Protein AF-0000000075092425 (afdb_homodimer)

pLDDT: mean 81.21, st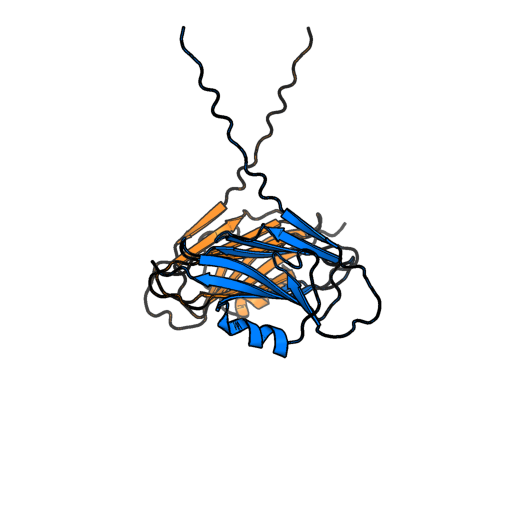d 20.25, range [27.7, 98.31]

Solvent-accessible surface area (backbone atoms only — not comparable to full-atom values): 14630 Å² total; per-residue (Å²): 134,86,77,80,79,79,77,75,76,75,70,72,68,71,58,62,48,72,36,77,36,71,85,57,78,83,67,73,55,74,45,31,37,36,31,30,87,88,35,73,79,46,41,80,47,51,73,65,59,59,57,65,49,42,83,77,28,45,80,54,35,39,35,38,40,38,26,68,55,43,85,84,32,52,39,36,41,32,42,35,42,36,52,42,90,46,29,32,31,53,35,38,35,38,36,28,65,44,77,47,33,28,42,35,30,46,54,73,73,34,35,49,42,39,41,36,40,30,27,34,74,33,40,38,41,45,36,39,39,35,36,29,21,39,73,54,82,128,132,86,79,80,78,78,79,74,75,74,73,72,68,72,57,63,49,73,36,78,38,72,85,58,76,83,67,72,54,71,44,32,36,37,31,29,87,88,34,73,79,45,41,82,50,50,74,65,59,58,56,65,50,40,82,75,30,43,80,53,35,39,34,40,40,37,27,69,55,41,86,83,33,51,39,35,41,31,41,35,43,36,53,40,91,47,31,33,30,53,37,38,33,38,36,27,65,44,77,49,34,30,41,35,30,47,52,73,72,33,34,49,42,40,40,38,40,30,27,33,75,32,39,39,40,44,35,38,40,36,37,28,20,40,72,54,82,127

Structure (mmCIF, N/CA/C/O backbone):
data_AF-0000000075092425-model_v1
#
loop_
_entity.id
_entity.type
_entity.pdbx_description
1 polymer 'Uncharacterized protein LOC111350893'
#
loop_
_atom_site.group_PDB
_atom_site.id
_atom_site.type_symbol
_atom_site.label_atom_id
_atom_site.label_alt_id
_atom_site.label_comp_id
_atom_site.label_asym_id
_atom_site.label_entity_id
_atom_site.label_seq_id
_atom_site.pdbx_PDB_ins_code
_atom_site.Cartn_x
_atom_site.Cartn_y
_atom_site.Cartn_z
_atom_site.occupancy
_atom_site.B_iso_or_equiv
_atom_site.auth_seq_id
_atom_site.auth_comp_id
_atom_site.auth_asym_id
_atom_site.auth_atom_id
_atom_site.pdbx_PDB_model_num
ATOM 1 N N . MET A 1 1 ? -17.297 30.812 -39.781 1 27.7 1 MET A N 1
ATOM 2 C CA . MET A 1 1 ? -15.969 30.484 -39.281 1 27.7 1 MET A CA 1
ATOM 3 C C . MET A 1 1 ? -16.078 29.625 -38.031 1 27.7 1 MET A C 1
ATOM 5 O O . MET A 1 1 ? -16.656 30.031 -37.031 1 27.7 1 MET A O 1
ATOM 9 N N . ARG A 1 2 ? -16.25 28.234 -38.156 1 38.47 2 ARG A N 1
ATOM 10 C CA . ARG A 1 2 ? -16.359 27.234 -37.094 1 38.47 2 ARG A CA 1
ATOM 11 C C . ARG A 1 2 ? -15.102 27.203 -36.219 1 38.47 2 ARG A C 1
ATOM 13 O O . ARG A 1 2 ? -14 27.016 -36.75 1 38.47 2 ARG A O 1
ATOM 20 N N . SER A 1 3 ? -14.992 27.969 -35.156 1 29.5 3 SER A N 1
ATOM 21 C CA . SER A 1 3 ? -13.891 27.969 -34.219 1 29.5 3 SER A CA 1
ATOM 22 C C . SER A 1 3 ? -13.734 26.609 -33.531 1 29.5 3 SER A C 1
ATOM 24 O O . SER A 1 3 ? -14.703 26.078 -33 1 29.5 3 SER A O 1
ATOM 26 N N . PHE A 1 4 ? -12.812 25.734 -34 1 34.75 4 PHE A N 1
ATOM 27 C CA . PHE A 1 4 ? -12.375 24.5 -33.375 1 34.75 4 PHE A CA 1
ATOM 28 C C . PHE A 1 4 ? -11.766 24.797 -32 1 34.75 4 PHE A C 1
ATOM 30 O O . PHE A 1 4 ? -10.797 25.547 -31.891 1 34.75 4 PHE A O 1
ATOM 37 N N . ILE A 1 5 ? -12.508 24.766 -30.938 1 29.34 5 ILE A N 1
ATOM 38 C CA . ILE A 1 5 ? -12.031 24.844 -29.562 1 29.34 5 ILE A CA 1
ATOM 39 C C . ILE A 1 5 ? -11.133 23.656 -29.25 1 29.34 5 ILE A C 1
ATOM 41 O O . ILE A 1 5 ? -11.578 22.5 -29.312 1 29.34 5 ILE A O 1
ATOM 45 N N . ILE A 1 6 ? -9.82 23.734 -29.453 1 31.39 6 ILE A N 1
ATOM 46 C CA . ILE A 1 6 ? -8.844 22.75 -29 1 31.39 6 ILE A CA 1
ATOM 47 C C . ILE A 1 6 ? -8.898 22.625 -27.484 1 31.39 6 ILE A C 1
ATOM 49 O O . ILE A 1 6 ? -8.625 23.578 -26.75 1 31.39 6 ILE A O 1
ATOM 53 N N . ILE A 1 7 ? -9.625 21.719 -26.922 1 32.38 7 ILE A N 1
ATOM 54 C CA . ILE A 1 7 ? -9.602 21.359 -25.516 1 32.38 7 ILE A CA 1
ATOM 55 C C . ILE A 1 7 ? -8.234 20.781 -25.141 1 32.38 7 ILE A C 1
ATOM 57 O O . ILE A 1 7 ? -7.84 19.734 -25.641 1 32.38 7 ILE A O 1
ATOM 61 N N . THR A 1 8 ? -7.297 21.594 -24.781 1 30.77 8 THR A N 1
ATOM 62 C CA . THR A 1 8 ? -6.039 21.156 -24.172 1 30.77 8 THR A CA 1
ATOM 63 C C . THR A 1 8 ? -6.301 20.297 -22.938 1 30.77 8 THR A C 1
ATOM 65 O O . THR A 1 8 ? -6.93 20.75 -21.984 1 30.77 8 THR A O 1
ATOM 68 N N . VAL A 1 9 ? -6.441 19.047 -23.094 1 37.25 9 VAL A N 1
ATOM 69 C CA . VAL A 1 9 ? -6.344 18.109 -21.969 1 37.25 9 VAL A CA 1
ATOM 70 C C . VAL A 1 9 ? -5.062 18.375 -21.188 1 37.25 9 VAL A C 1
ATOM 72 O O . VAL A 1 9 ? -3.961 18.125 -21.688 1 37.25 9 VAL A O 1
ATOM 75 N N . LEU A 1 10 ? -5.004 19.391 -20.359 1 33.84 10 LEU A N 1
ATOM 76 C CA . LEU A 1 10 ? -3.947 19.5 -19.359 1 33.84 10 LEU A CA 1
ATOM 77 C C . LEU A 1 10 ? -3.781 18.203 -18.578 1 33.84 10 LEU A C 1
ATOM 79 O O . LEU A 1 10 ? -4.652 17.828 -17.797 1 33.84 10 LEU A O 1
ATOM 83 N N . SER A 1 11 ? -3.197 17.281 -19.172 1 32.72 11 SER A N 1
ATOM 84 C CA . SER A 1 11 ? -2.719 16.156 -18.359 1 32.72 11 SER A CA 1
ATOM 85 C C . SER A 1 11 ? -1.971 16.656 -17.125 1 32.72 11 SER A C 1
ATOM 87 O O . SER A 1 11 ? -0.905 17.266 -17.25 1 32.72 11 SER A O 1
ATOM 89 N N . ALA A 1 12 ? -2.623 17.141 -16.094 1 37.94 12 ALA A N 1
ATOM 90 C CA . ALA A 1 12 ? -1.896 17.391 -14.852 1 37.94 12 ALA A CA 1
ATOM 91 C C . ALA A 1 12 ? -0.874 16.281 -14.586 1 37.94 12 ALA A C 1
ATOM 93 O O . ALA A 1 12 ? -1.241 15.141 -14.32 1 37.94 12 ALA A O 1
ATOM 94 N N . LEU A 1 13 ? 0.237 16.328 -15.242 1 43.25 13 LEU A N 1
ATOM 95 C CA . LEU A 1 13 ? 1.391 15.57 -14.773 1 43.25 13 LEU A CA 1
ATOM 96 C C . LEU A 1 13 ? 1.486 15.602 -13.258 1 43.25 13 LEU A C 1
ATOM 98 O O . LEU A 1 13 ? 1.779 16.641 -12.664 1 43.25 13 LEU A O 1
ATOM 102 N N . ALA A 1 14 ? 0.614 14.883 -12.664 1 49.44 14 ALA A N 1
ATOM 103 C CA . ALA A 1 14 ? 0.797 14.812 -11.219 1 49.44 14 ALA A CA 1
ATOM 104 C C . ALA A 1 14 ? 2.277 14.781 -10.852 1 49.44 14 ALA A C 1
ATOM 106 O O . ALA A 1 14 ? 3.016 13.898 -11.305 1 49.44 14 ALA A O 1
ATOM 107 N N . ALA A 1 15 ? 2.838 15.984 -10.672 1 64.75 15 ALA A N 1
ATOM 108 C CA . ALA A 1 15 ? 4.211 16.141 -10.195 1 64.75 15 ALA A CA 1
ATOM 109 C C . ALA A 1 15 ? 4.527 15.141 -9.094 1 64.75 15 ALA A C 1
ATOM 111 O O . ALA A 1 15 ? 3.738 14.953 -8.164 1 64.75 15 ALA A O 1
ATOM 112 N N . CYS A 1 16 ? 5.184 14.039 -9.438 1 71.25 16 CYS A N 1
ATOM 113 C CA . CYS A 1 16 ? 5.699 13.102 -8.445 1 71.25 16 CYS A CA 1
ATOM 114 C C . CYS A 1 16 ? 7.035 13.578 -7.887 1 71.25 16 CYS A C 1
ATOM 116 O O . CYS A 1 16 ? 7.871 14.102 -8.625 1 71.25 16 CYS A O 1
ATOM 118 N N . TYR A 1 17 ? 7.059 13.727 -6.508 1 79.19 17 TYR A N 1
ATOM 119 C CA . TYR A 1 17 ? 8.312 14.016 -5.828 1 79.19 17 TYR A CA 1
ATOM 120 C C . TYR A 1 17 ? 9.141 12.75 -5.629 1 79.19 17 TYR A C 1
ATOM 122 O O . TYR A 1 17 ? 8.586 11.688 -5.324 1 79.19 17 TYR A O 1
ATOM 130 N N . GLY A 1 18 ? 10.336 12.773 -6.094 1 79.81 18 GLY A N 1
ATOM 131 C CA . GLY A 1 18 ? 11.281 11.695 -5.836 1 79.81 18 GLY A CA 1
ATOM 132 C C . GLY A 1 18 ? 12.43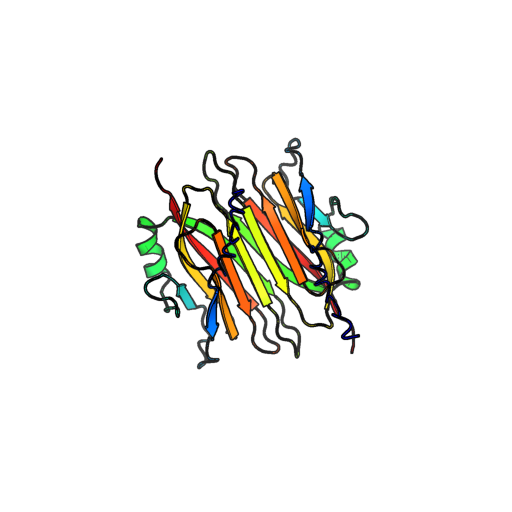 12.109 -4.934 1 79.81 18 GLY A C 1
ATOM 133 O O . GLY A 1 18 ? 12.938 13.227 -5.043 1 79.81 18 GLY A O 1
ATOM 134 N N . VAL A 1 19 ? 12.703 11.352 -3.861 1 80.62 19 VAL A N 1
ATOM 135 C CA . VAL A 1 19 ? 13.828 11.586 -2.963 1 80.62 19 VAL A CA 1
ATOM 136 C C . VAL A 1 19 ? 14.711 10.344 -2.904 1 80.62 19 VAL A C 1
ATOM 138 O O . VAL A 1 19 ? 14.211 9.227 -2.752 1 80.62 19 VAL A O 1
ATOM 141 N N . ALA A 1 20 ? 15.945 10.578 -3.262 1 74.88 20 ALA A N 1
ATOM 142 C CA . ALA A 1 20 ? 16.906 9.5 -3.084 1 74.88 20 ALA A CA 1
ATOM 143 C C . ALA A 1 20 ? 17.453 9.477 -1.657 1 74.88 20 ALA A C 1
ATOM 145 O O . ALA A 1 20 ? 17.688 10.531 -1.056 1 74.88 20 ALA A O 1
ATOM 146 N N . VAL A 1 21 ? 17.469 8.352 -1.046 1 69 21 VAL A N 1
ATOM 147 C CA . VAL A 1 21 ? 18.062 8.203 0.279 1 69 21 VAL A CA 1
ATOM 148 C C . VAL A 1 21 ? 19.453 7.59 0.157 1 69 21 VAL A C 1
ATOM 150 O O . VAL A 1 21 ? 19.609 6.465 -0.324 1 69 21 VAL A O 1
ATOM 153 N N . PRO A 1 22 ? 20.547 8.43 0.246 1 58.41 22 PRO A N 1
ATOM 154 C CA . PRO A 1 22 ? 21.875 7.809 0.188 1 58.41 22 PRO A CA 1
ATOM 155 C C . PRO A 1 22 ? 22.016 6.625 1.142 1 58.41 22 PRO A C 1
ATOM 157 O O . PRO A 1 22 ? 21.406 6.617 2.213 1 58.41 22 PRO A O 1
ATOM 160 N N . PRO A 1 23 ? 22.547 5.547 0.51 1 51.38 23 PRO A N 1
ATOM 161 C CA . PRO A 1 23 ? 22.828 4.457 1.446 1 51.38 23 PRO A CA 1
ATOM 162 C C . PRO A 1 23 ? 23.641 4.918 2.66 1 51.38 23 PRO A C 1
ATOM 164 O O . PRO A 1 23 ? 24.797 5.305 2.523 1 51.38 23 PRO A O 1
ATOM 167 N N . SER A 1 24 ? 23.312 6.012 2.998 1 46.84 24 SER A N 1
ATOM 168 C CA . SER A 1 24 ? 24.234 6.488 4.02 1 46.84 24 SER A CA 1
ATOM 169 C C . SER A 1 24 ? 24.516 5.41 5.059 1 46.84 24 SER A C 1
ATOM 171 O O . SER A 1 24 ? 23.734 4.473 5.219 1 46.84 24 SER A O 1
ATOM 173 N N . GLU A 1 25 ? 25.672 5.684 5.824 1 41.72 25 GLU A N 1
ATOM 174 C CA . GLU A 1 25 ? 26.156 4.914 6.969 1 41.72 25 GLU A CA 1
ATOM 175 C C . GLU A 1 25 ? 25 4.355 7.789 1 41.72 25 GLU A C 1
ATOM 177 O O . GLU A 1 25 ? 23.859 4.793 7.637 1 41.72 25 GLU A O 1
ATOM 182 N N . GLU A 1 26 ? 25.297 3.771 9.055 1 40.06 26 GLU A N 1
ATOM 183 C CA . GLU A 1 26 ? 24.781 2.967 10.164 1 40.06 26 GLU A CA 1
ATOM 184 C C . GLU A 1 26 ? 23.438 3.482 10.633 1 40.06 26 GLU A C 1
ATOM 186 O O . GLU A 1 26 ? 23.328 4.105 11.695 1 40.06 26 GLU A O 1
ATOM 191 N N . VAL A 1 27 ? 22.766 4.309 9.812 1 43.44 27 VAL A N 1
ATOM 192 C CA . VAL A 1 27 ? 21.578 4.543 10.641 1 43.44 27 VAL A CA 1
ATOM 193 C C . VAL A 1 27 ? 20.828 3.234 10.859 1 43.44 27 VAL A C 1
ATOM 195 O O . VAL A 1 27 ? 20.172 2.732 9.953 1 43.44 27 VAL A O 1
ATOM 198 N N . TYR A 1 28 ? 21.547 2.273 11.391 1 44.19 28 TYR A N 1
ATOM 199 C CA . TYR A 1 28 ? 21.078 0.948 11.781 1 44.19 28 TYR A CA 1
ATOM 200 C C . TYR A 1 28 ? 19.781 1.039 12.586 1 44.19 28 TYR A C 1
ATOM 202 O O . TYR A 1 28 ? 19.297 0.031 13.094 1 44.19 28 TYR A O 1
ATOM 210 N N . GLY A 1 29 ? 19.266 2.297 12.812 1 53.28 29 GLY A N 1
ATOM 211 C CA . GLY A 1 29 ? 18.109 2.223 13.688 1 53.28 29 GLY A CA 1
ATOM 212 C C . GLY A 1 29 ? 16.844 2.748 13.055 1 53.28 29 GLY A C 1
ATOM 213 O O . GLY A 1 29 ? 16.891 3.404 12.008 1 53.28 29 GLY A O 1
ATOM 214 N N . GLY A 1 30 ? 15.648 2.178 13.273 1 66.62 30 GLY A N 1
ATOM 215 C CA . GLY A 1 30 ? 14.25 2.541 13.07 1 66.62 30 GLY A CA 1
ATOM 216 C C . GLY A 1 30 ? 14.016 4.039 13.109 1 66.62 30 GLY A C 1
ATOM 217 O O . GLY A 1 30 ? 13.828 4.617 14.188 1 66.62 30 GLY A O 1
ATOM 218 N N . TYR A 1 31 ? 14.484 4.773 12.039 1 77.25 31 TYR A N 1
ATOM 219 C CA . TYR A 1 31 ? 14.141 6.191 12.055 1 77.25 31 TYR A CA 1
ATOM 220 C C . TYR A 1 31 ? 12.859 6.453 11.273 1 77.25 31 TYR A C 1
ATOM 222 O O . TYR A 1 31 ? 12.461 5.648 10.43 1 77.25 31 TYR A O 1
ATOM 230 N N . THR A 1 32 ? 12.336 7.59 11.711 1 89.38 32 THR A N 1
ATOM 231 C CA . THR A 1 32 ? 11.141 8.039 11.008 1 89.38 32 THR A CA 1
ATOM 232 C C . THR A 1 32 ? 11.422 9.305 10.211 1 89.38 32 THR A C 1
ATOM 234 O O . THR A 1 32 ? 11.984 10.266 10.742 1 89.38 32 THR A O 1
ATOM 237 N N . LEU A 1 33 ? 11.227 9.242 8.938 1 91.62 33 LEU A N 1
ATOM 238 C CA . LEU A 1 33 ? 11.258 10.43 8.078 1 91.62 33 LEU A CA 1
ATOM 239 C C . LEU A 1 33 ? 9.859 11.008 7.914 1 91.62 33 LEU A C 1
ATOM 241 O O . LEU A 1 33 ? 8.883 10.273 7.77 1 91.62 33 LEU A O 1
ATOM 245 N N . LEU A 1 34 ? 9.844 12.32 7.934 1 92.62 34 LEU A N 1
ATOM 246 C CA . LEU A 1 34 ? 8.609 13.055 7.699 1 92.62 34 LEU A CA 1
ATOM 247 C C . LEU A 1 34 ? 8.719 13.922 6.449 1 92.62 34 LEU A C 1
ATOM 249 O O . LEU A 1 34 ? 9.719 14.625 6.266 1 92.62 34 LEU A O 1
ATOM 253 N N . PHE A 1 35 ? 7.73 13.852 5.613 1 93.44 35 PHE A N 1
ATOM 254 C CA . PHE A 1 35 ? 7.637 14.648 4.395 1 93.44 35 PHE A CA 1
ATOM 255 C C . PHE A 1 35 ? 6.41 15.547 4.434 1 93.44 35 PHE A C 1
ATOM 257 O O . PHE A 1 35 ? 5.309 15.094 4.754 1 93.44 35 PHE A O 1
ATOM 264 N N . ASP A 1 36 ? 6.609 16.734 4.078 1 92.31 36 ASP A N 1
ATOM 265 C CA . ASP A 1 36 ? 5.535 17.719 3.93 1 92.31 36 ASP A CA 1
ATOM 266 C C . ASP A 1 36 ? 5.953 18.859 3.006 1 92.31 36 ASP A C 1
ATOM 268 O O . ASP A 1 36 ? 6.984 18.781 2.336 1 92.31 36 ASP A O 1
ATOM 272 N N . ASP A 1 37 ? 5.039 19.828 2.941 1 88.5 37 ASP A N 1
ATOM 273 C CA . ASP A 1 37 ? 5.316 20.922 2.012 1 88.5 37 ASP A CA 1
ATOM 274 C C . ASP A 1 37 ? 6.562 21.703 2.436 1 88.5 37 ASP A C 1
ATOM 276 O O . ASP A 1 37 ? 7.262 22.266 1.594 1 88.5 37 ASP A O 1
ATOM 280 N N . ILE A 1 38 ? 6.852 21.703 3.656 1 86.31 38 ILE A N 1
ATOM 281 C CA . ILE A 1 38 ? 7.988 22.453 4.188 1 86.31 38 ILE A CA 1
ATOM 282 C C . ILE A 1 38 ? 9.266 21.625 4.008 1 86.31 38 ILE A C 1
ATOM 284 O O . ILE A 1 38 ? 10.336 22.188 3.76 1 86.31 38 ILE A O 1
ATOM 288 N N . SER A 1 39 ? 9.156 20.359 4.137 1 88.81 39 SER A N 1
ATOM 289 C CA . SER A 1 39 ? 10.281 19.453 4.008 1 88.81 39 SER A CA 1
ATOM 290 C C . SER A 1 39 ? 10.016 18.375 2.953 1 88.81 39 SER A C 1
ATOM 292 O O . SER A 1 39 ? 9.953 17.188 3.27 1 88.81 39 SER A O 1
ATOM 294 N N . PRO A 1 40 ? 10.016 18.75 1.663 1 85.19 40 PRO A N 1
ATOM 295 C CA . PRO A 1 40 ? 9.734 17.75 0.631 1 85.19 40 PRO A CA 1
ATOM 296 C C . PRO A 1 40 ? 10.859 16.734 0.473 1 85.19 40 PRO A C 1
ATOM 298 O O . PRO A 1 40 ? 10.664 15.672 -0.136 1 85.19 40 PRO A O 1
ATOM 301 N N . GLU A 1 41 ? 12.078 17.047 0.973 1 87.81 41 GLU A N 1
ATOM 302 C CA . GLU A 1 41 ? 13.195 16.109 0.925 1 87.81 41 GLU A CA 1
ATOM 303 C C . GLU A 1 41 ? 13.18 15.164 2.125 1 87.81 41 GLU A C 1
ATOM 305 O O . GLU A 1 41 ? 13.984 14.234 2.197 1 87.81 41 GLU A O 1
ATOM 310 N N . GLY A 1 42 ? 12.297 15.383 2.992 1 89.5 42 GLY A N 1
ATOM 311 C CA . GLY A 1 42 ? 12.203 14.578 4.199 1 89.5 42 GLY A CA 1
ATOM 312 C C . GLY A 1 42 ? 13.086 15.086 5.324 1 89.5 42 GLY A C 1
ATOM 313 O O . GLY A 1 42 ? 14.141 15.672 5.078 1 89.5 42 GLY A O 1
ATOM 314 N N . ARG A 1 43 ? 12.602 14.914 6.527 1 88.44 43 ARG A N 1
ATOM 315 C CA . ARG A 1 43 ? 13.406 15.195 7.707 1 88.44 43 ARG A CA 1
ATOM 316 C C . ARG A 1 43 ? 13.219 14.109 8.766 1 88.44 43 ARG A C 1
ATOM 318 O O . ARG A 1 43 ? 12.133 13.539 8.891 1 88.44 43 ARG A O 1
ATOM 325 N N . ILE A 1 44 ? 14.219 13.828 9.477 1 87.12 44 ILE A N 1
ATOM 326 C CA . ILE A 1 44 ? 14.148 12.836 10.547 1 87.12 44 ILE A CA 1
ATOM 327 C C . ILE A 1 44 ? 13.344 13.398 11.719 1 87.12 44 ILE A C 1
ATOM 329 O O . ILE A 1 44 ? 13.547 14.539 12.133 1 87.12 44 ILE A O 1
ATOM 333 N N . VAL A 1 45 ? 12.406 12.625 12.188 1 87.5 45 VAL A N 1
ATOM 334 C CA . VAL A 1 45 ? 11.609 13.055 13.328 1 87.5 45 VAL A CA 1
ATOM 335 C C . VAL A 1 45 ? 11.562 11.945 14.383 1 87.5 45 VAL A C 1
ATOM 337 O O . VAL A 1 45 ? 11.695 10.766 14.047 1 87.5 45 VAL A O 1
ATOM 340 N N . SER A 1 46 ? 11.406 12.344 15.586 1 82.31 46 SER A N 1
ATOM 341 C CA . SER A 1 46 ? 11.172 11.383 16.656 1 82.31 46 SER A CA 1
ATOM 342 C C . SER A 1 46 ? 9.695 11.023 16.766 1 82.31 46 SER A C 1
ATOM 344 O O . SER A 1 46 ? 8.836 11.766 16.297 1 82.31 46 SER A O 1
ATOM 346 N N . SER A 1 47 ? 9.469 9.828 17.359 1 77 47 SER A N 1
ATOM 347 C CA . SER A 1 47 ? 8.086 9.438 17.594 1 77 47 SER A CA 1
ATOM 348 C C . SER A 1 47 ? 7.344 10.492 18.406 1 77 47 SER A C 1
ATOM 350 O O . SER A 1 47 ? 6.156 10.734 18.188 1 77 47 SER A O 1
ATOM 352 N N . ALA A 1 48 ? 8.008 11.109 19.281 1 75.81 48 ALA A N 1
ATOM 353 C CA . ALA A 1 48 ? 7.426 12.156 20.109 1 75.81 48 ALA A CA 1
ATOM 354 C C . ALA A 1 48 ? 6.98 13.344 19.266 1 75.81 48 ALA A C 1
ATOM 356 O O . ALA A 1 48 ? 5.891 13.883 19.469 1 75.81 48 ALA A O 1
ATOM 357 N N . GLU A 1 49 ? 7.812 13.781 18.438 1 78.81 49 GLU A N 1
ATOM 358 C CA . GLU A 1 49 ? 7.48 14.906 17.562 1 78.81 49 GLU A CA 1
ATOM 359 C C . GLU A 1 49 ? 6.285 14.578 16.672 1 78.81 49 GLU A C 1
ATOM 361 O O . GLU A 1 49 ? 5.41 15.422 16.453 1 78.81 49 GLU A O 1
ATOM 366 N N . LEU A 1 50 ? 6.316 13.375 16.125 1 80.12 50 LEU A N 1
ATOM 367 C CA . LEU A 1 50 ? 5.234 12.938 15.242 1 80.12 50 LEU A CA 1
ATOM 368 C C . LEU A 1 50 ? 3.898 12.953 15.977 1 80.12 50 LEU A C 1
ATOM 370 O O . LEU A 1 50 ? 2.889 13.406 15.438 1 80.12 50 LEU A O 1
ATOM 374 N N . ASN A 1 51 ? 3.902 12.523 17.125 1 77.44 51 ASN A N 1
ATOM 375 C CA . ASN A 1 51 ? 2.686 12.469 17.938 1 77.44 51 ASN A CA 1
ATOM 376 C C . ASN A 1 51 ? 2.242 13.859 18.375 1 77.44 51 ASN A C 1
ATOM 378 O O . ASN A 1 51 ? 1.045 14.125 18.484 1 77.44 51 ASN A O 1
ATOM 382 N N . ALA A 1 52 ? 3.158 14.781 18.656 1 72.12 52 ALA A N 1
ATOM 383 C CA . ALA A 1 52 ? 2.846 16.156 19.062 1 72.12 52 ALA A CA 1
ATOM 384 C C . ALA A 1 52 ? 2.062 16.875 17.969 1 72.12 52 ALA A C 1
ATOM 386 O O . ALA A 1 52 ? 1.167 17.672 18.266 1 72.12 52 ALA A O 1
ATOM 387 N N . GLY A 1 53 ? 2.342 16.625 16.719 1 66.31 53 GLY A N 1
ATOM 388 C CA . GLY A 1 53 ? 1.657 17.266 15.602 1 66.31 53 GLY A CA 1
ATOM 389 C C . GLY A 1 53 ? 0.295 16.656 15.32 1 66.31 53 GLY A C 1
ATOM 390 O O . GLY A 1 53 ? -0.44 17.141 14.453 1 66.31 53 GLY A O 1
ATOM 391 N N . SER A 1 54 ? 0.067 15.641 16.016 1 67.38 54 SER A N 1
ATOM 392 C CA . SER A 1 54 ? -1.155 14.891 15.742 1 67.38 54 SER A CA 1
ATOM 393 C C . SER A 1 54 ? -2.395 15.727 16.031 1 67.38 54 SER A C 1
ATOM 395 O O . SER A 1 54 ? -3.469 15.469 15.484 1 67.38 54 SER A O 1
ATOM 397 N N . ASP A 1 55 ? -2.219 16.828 16.75 1 72.19 55 ASP A N 1
ATOM 398 C CA . ASP A 1 55 ? -3.371 17.672 17.047 1 72.19 55 ASP A CA 1
ATOM 399 C C . ASP A 1 55 ? -3.748 18.516 15.828 1 72.19 55 ASP A C 1
ATOM 401 O O . ASP A 1 55 ? -4.844 19.078 15.773 1 72.19 55 ASP A O 1
ATOM 405 N N . ARG A 1 56 ? -2.844 18.656 14.922 1 81.94 56 ARG A N 1
ATOM 406 C CA . ARG A 1 56 ? -3.07 19.516 13.758 1 81.94 56 ARG A CA 1
ATOM 407 C C . ARG A 1 56 ? -3.531 18.688 12.555 1 81.94 56 ARG A C 1
ATOM 409 O O . ARG A 1 56 ? -4.066 19.234 11.594 1 81.94 56 ARG A O 1
ATOM 416 N N . TRP A 1 57 ? -3.264 17.453 12.781 1 89.12 57 TRP A N 1
ATOM 417 C CA . TRP A 1 57 ? -3.619 16.547 11.695 1 89.12 57 TRP A CA 1
ATOM 418 C C . TRP A 1 57 ? -4.133 15.211 12.234 1 89.12 57 TRP A C 1
ATOM 420 O O . TRP A 1 57 ? -3.861 14.859 13.383 1 89.12 57 TRP A O 1
ATOM 430 N N . VAL A 1 58 ? -4.875 14.578 11.461 1 91.44 58 VAL A N 1
ATOM 431 C CA . VAL A 1 58 ? -5.363 13.25 11.812 1 91.44 58 VAL A CA 1
ATOM 432 C C . VAL A 1 58 ? -4.648 12.195 10.969 1 91.44 58 VAL A C 1
ATOM 434 O O . VAL A 1 58 ? -4.289 12.453 9.82 1 91.44 58 VAL A O 1
ATOM 437 N N . LYS A 1 59 ? -4.457 11.031 11.633 1 94.25 59 LYS A N 1
ATOM 438 C CA . LYS A 1 59 ? -3.975 9.875 10.875 1 94.25 59 LYS A CA 1
ATOM 439 C C . LYS A 1 59 ? -5.039 9.367 9.906 1 94.25 59 LYS A C 1
ATOM 441 O O . LYS A 1 59 ? -6.137 8.984 10.328 1 94.25 59 LYS A O 1
ATOM 446 N N . LEU A 1 60 ? -4.715 9.375 8.633 1 95.75 60 LEU A N 1
ATOM 447 C CA . LEU A 1 60 ? -5.668 8.953 7.609 1 95.75 60 LEU A CA 1
ATOM 448 C C . LEU A 1 60 ? -5.48 7.48 7.266 1 95.75 60 LEU A C 1
ATOM 450 O O . LEU A 1 60 ? -6.453 6.773 7.004 1 95.75 60 LEU A O 1
ATOM 454 N N . SER A 1 61 ? -4.277 7.066 7.234 1 97.38 61 SER A N 1
ATOM 455 C CA . SER A 1 61 ? -3.99 5.668 6.93 1 97.38 61 SER A CA 1
ATOM 456 C C . SER A 1 61 ? -2.617 5.258 7.457 1 97.38 61 SER A C 1
ATOM 458 O O . SER A 1 61 ? -1.751 6.109 7.672 1 97.38 61 SER A O 1
ATOM 460 N N . GLU A 1 62 ? -2.461 3.971 7.691 1 97.75 62 GLU A N 1
ATOM 461 C CA . GLU A 1 62 ? -1.178 3.34 7.984 1 97.75 62 GLU A CA 1
ATOM 462 C C . GLU A 1 62 ? -0.995 2.059 7.176 1 97.75 62 GLU A C 1
ATOM 464 O O . GLU A 1 62 ? -1.907 1.234 7.094 1 97.75 62 GLU A O 1
ATOM 469 N N . SER A 1 63 ? 0.109 1.94 6.551 1 98.19 63 SER A N 1
ATOM 470 C CA . SER A 1 63 ? 0.464 0.764 5.766 1 98.19 63 SER A CA 1
ATOM 471 C C . SER A 1 63 ? 1.8 0.181 6.215 1 98.19 63 SER A C 1
ATOM 473 O O . SER A 1 63 ? 2.818 0.875 6.207 1 98.19 63 SER A O 1
ATOM 475 N N . ILE A 1 64 ? 1.775 -1.02 6.605 1 97.81 64 ILE A N 1
ATOM 476 C CA . ILE A 1 64 ? 3.018 -1.746 6.836 1 97.81 64 ILE A CA 1
ATOM 477 C C . ILE A 1 64 ? 3.371 -2.574 5.602 1 97.81 64 ILE A C 1
ATOM 479 O O . ILE A 1 64 ? 2.604 -3.451 5.195 1 97.81 64 ILE A O 1
ATOM 483 N N . LEU A 1 65 ? 4.496 -2.258 5.047 1 97.75 65 LEU A N 1
ATOM 484 C CA . LEU A 1 65 ? 4.922 -2.84 3.781 1 97.75 65 LEU A CA 1
ATOM 485 C C . LEU A 1 65 ? 6.141 -3.734 3.979 1 97.75 65 LEU A C 1
ATOM 487 O O . LEU A 1 65 ? 7.156 -3.297 4.531 1 97.75 65 LEU A O 1
ATOM 491 N N . ASP A 1 66 ? 6.047 -4.93 3.516 1 97.25 66 ASP A N 1
ATOM 492 C CA . ASP A 1 66 ? 7.109 -5.918 3.664 1 97.25 66 ASP A CA 1
ATOM 493 C C . ASP A 1 66 ? 7.402 -6.613 2.338 1 97.25 66 ASP A C 1
ATOM 495 O O . ASP A 1 66 ? 6.535 -7.293 1.783 1 97.25 66 ASP A O 1
ATOM 499 N N . VAL A 1 67 ? 8.586 -6.473 1.858 1 96.69 67 VAL A N 1
ATOM 500 C CA . VAL A 1 67 ? 9.086 -7.152 0.667 1 96.69 67 VAL A CA 1
ATOM 501 C C . VAL A 1 67 ? 10.383 -7.883 0.998 1 96.69 67 VAL A C 1
ATOM 503 O O . VAL A 1 67 ? 11.414 -7.25 1.257 1 96.69 67 VAL A O 1
ATOM 506 N N . PRO A 1 68 ? 10.336 -9.195 0.952 1 94.56 68 PRO A N 1
ATOM 507 C CA . PRO A 1 68 ? 11.578 -9.922 1.23 1 94.56 68 PRO A CA 1
ATOM 508 C C . PRO A 1 68 ? 12.703 -9.562 0.266 1 94.56 68 PRO A C 1
ATOM 510 O O . PRO A 1 68 ? 12.445 -9.164 -0.872 1 94.56 68 PRO A O 1
ATOM 513 N N . ALA A 1 69 ? 13.883 -9.773 0.78 1 92.38 69 ALA A N 1
ATOM 514 C CA . ALA A 1 69 ? 15.047 -9.539 -0.069 1 92.38 69 ALA A CA 1
ATOM 515 C C . ALA A 1 69 ? 15.133 -10.578 -1.188 1 92.38 69 ALA A C 1
ATOM 517 O O . ALA A 1 69 ? 14.867 -11.758 -0.965 1 92.38 69 ALA A O 1
ATOM 518 N N . VAL A 1 70 ? 15.422 -10.148 -2.352 1 88.56 70 VAL A N 1
ATOM 519 C CA . VAL A 1 70 ? 15.758 -11.008 -3.48 1 88.56 70 VAL A CA 1
ATOM 520 C C . VAL A 1 70 ? 17.141 -10.656 -4.012 1 88.56 70 VAL A C 1
ATOM 522 O O . VAL A 1 70 ? 17.344 -9.562 -4.543 1 88.56 70 VAL A O 1
ATOM 525 N N . PRO A 1 71 ? 18.047 -11.617 -3.867 1 88.5 71 PRO A N 1
ATOM 526 C CA . PRO A 1 71 ? 19.422 -11.305 -4.27 1 88.5 71 PRO A CA 1
ATOM 527 C C . PRO A 1 71 ? 19.516 -10.781 -5.703 1 88.5 71 PRO A C 1
ATOM 529 O O . PRO A 1 71 ? 18.938 -11.367 -6.617 1 88.5 71 PRO A O 1
ATOM 532 N N . GLY A 1 72 ? 20.172 -9.648 -5.82 1 88.19 72 GLY A N 1
ATOM 533 C CA . GLY A 1 72 ? 20.484 -9.102 -7.133 1 88.19 72 GLY A CA 1
ATOM 534 C C . GLY A 1 72 ? 19.328 -8.328 -7.746 1 88.19 72 GLY A C 1
ATOM 535 O O . GLY A 1 72 ? 19.375 -7.965 -8.922 1 88.19 72 GLY A O 1
ATOM 536 N N . HIS A 1 73 ? 18.344 -8.039 -6.988 1 89.88 73 HIS A N 1
ATOM 537 C CA . HIS A 1 73 ? 17.203 -7.363 -7.582 1 89.88 73 HIS A CA 1
ATOM 538 C C . HIS A 1 73 ? 16.797 -6.133 -6.766 1 89.88 73 HIS A C 1
ATOM 540 O O . HIS A 1 73 ? 16.938 -6.125 -5.543 1 89.88 73 HIS A O 1
ATOM 546 N N . VAL A 1 74 ? 16.406 -5.094 -7.547 1 91.81 74 VAL A N 1
ATOM 547 C CA . VAL A 1 74 ? 15.742 -3.941 -6.949 1 91.81 74 VAL A CA 1
ATOM 548 C C . VAL A 1 74 ? 14.227 -4.156 -6.965 1 91.81 74 VAL A C 1
ATOM 550 O O . VAL A 1 74 ? 13.664 -4.609 -7.965 1 91.81 74 VAL A O 1
ATOM 553 N N . GLN A 1 75 ? 13.641 -3.92 -5.84 1 93.31 75 GLN A N 1
ATOM 554 C CA . GLN A 1 75 ? 12.195 -4.07 -5.742 1 93.31 75 GLN A CA 1
ATOM 555 C C . GLN A 1 7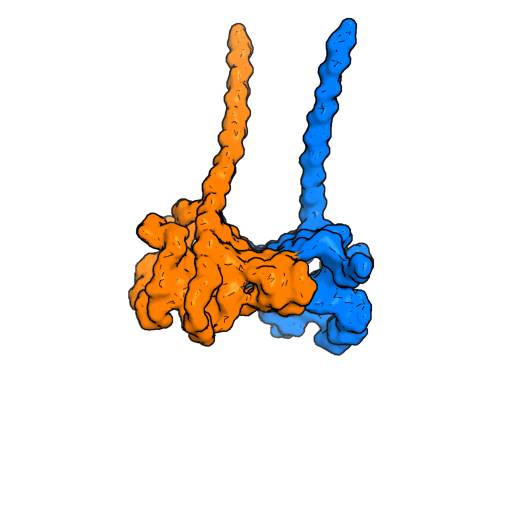5 ? 11.531 -2.762 -5.328 1 93.31 75 GLN A C 1
ATOM 557 O O . GLN A 1 75 ? 12.188 -1.88 -4.766 1 93.31 75 GLN A O 1
ATOM 562 N N . ARG A 1 76 ? 10.297 -2.65 -5.77 1 96.44 76 ARG A N 1
ATOM 563 C CA . ARG A 1 76 ? 9.508 -1.479 -5.398 1 96.44 76 ARG A CA 1
ATOM 564 C C . ARG A 1 76 ? 8.172 -1.89 -4.797 1 96.44 76 ARG A C 1
ATOM 566 O O . ARG A 1 76 ? 7.535 -2.84 -5.262 1 96.44 76 ARG A O 1
ATOM 573 N N . ILE A 1 77 ? 7.781 -1.212 -3.752 1 97.62 77 ILE A N 1
ATOM 574 C CA . ILE A 1 77 ? 6.457 -1.359 -3.164 1 97.62 77 ILE A CA 1
ATOM 575 C C . ILE A 1 77 ? 5.914 0.011 -2.766 1 97.62 77 ILE A C 1
ATOM 577 O O . ILE A 1 77 ? 6.68 0.935 -2.49 1 97.62 77 ILE A O 1
ATOM 581 N N . GLY A 1 78 ? 4.594 0.098 -2.801 1 97.38 78 GLY A N 1
ATOM 582 C CA . GLY A 1 78 ? 3.992 1.365 -2.416 1 97.38 78 GLY A CA 1
ATOM 583 C C . GLY A 1 78 ? 2.582 1.218 -1.878 1 97.38 78 GLY A C 1
ATOM 584 O O . GLY A 1 78 ? 2.047 0.109 -1.817 1 97.38 78 GLY A O 1
ATOM 585 N N . THR A 1 79 ? 2.09 2.355 -1.389 1 98.25 79 THR A N 1
ATOM 586 C CA . THR A 1 79 ? 0.711 2.469 -0.924 1 98.25 79 THR A CA 1
ATOM 587 C C . THR A 1 79 ? 0.027 3.682 -1.548 1 98.25 79 THR A C 1
ATOM 589 O O . THR A 1 79 ? 0.694 4.629 -1.971 1 98.25 79 THR A O 1
ATOM 592 N N . LYS A 1 80 ? -1.245 3.57 -1.688 1 97.81 80 LYS A N 1
ATOM 593 C CA . LYS A 1 80 ? -2.082 4.645 -2.215 1 97.81 80 LYS A CA 1
ATOM 594 C C . LYS A 1 80 ? -3.32 4.852 -1.347 1 97.81 80 LYS A C 1
ATOM 596 O O . LYS A 1 80 ? -4.047 3.9 -1.051 1 97.81 80 LYS A O 1
ATOM 601 N N . TYR A 1 81 ? -3.482 6.043 -0.879 1 98.31 81 TYR A N 1
ATOM 602 C CA . TYR A 1 81 ? -4.66 6.414 -0.101 1 98.31 81 TYR A CA 1
ATOM 603 C C . TYR A 1 81 ? -5.48 7.469 -0.828 1 98.31 81 TYR A C 1
ATOM 605 O O . TYR A 1 81 ? -4.93 8.406 -1.404 1 98.31 81 TYR A O 1
ATOM 613 N N . GLU A 1 82 ? -6.805 7.27 -0.85 1 96.81 82 GLU A N 1
ATOM 614 C CA . GLU A 1 82 ? -7.75 8.25 -1.369 1 96.81 82 GLU A CA 1
ATOM 615 C C . GLU A 1 82 ? -8.914 8.461 -0.408 1 96.81 82 GLU A C 1
ATOM 617 O O . GLU A 1 82 ? -9.672 7.527 -0.135 1 96.81 82 GLU A O 1
ATOM 622 N N . GLY A 1 83 ? -9.008 9.625 0.066 1 94.88 83 GLY A N 1
ATOM 623 C CA . GLY A 1 83 ? -10.102 9.992 0.952 1 94.88 83 GLY A CA 1
ATOM 624 C C . GLY A 1 83 ? -11.211 10.75 0.247 1 94.88 83 GLY A C 1
ATOM 625 O O . GLY A 1 83 ? -11.211 10.867 -0.98 1 94.88 83 GLY A O 1
ATOM 626 N N . ASP A 1 84 ? -12.141 11.172 1.037 1 90.44 84 ASP A N 1
ATOM 627 C CA . ASP A 1 84 ? -13.227 12.008 0.531 1 90.44 84 ASP A CA 1
ATOM 628 C C . ASP A 1 84 ? -12.719 13.391 0.146 1 90.44 84 ASP A C 1
ATOM 630 O O . ASP A 1 84 ? -11.594 13.758 0.475 1 90.44 84 ASP A O 1
ATOM 634 N N . ALA A 1 85 ? -13.617 14.109 -0.541 1 90.31 85 ALA A N 1
ATOM 635 C CA . ALA A 1 85 ? -13.234 15.422 -1.04 1 90.31 85 ALA A CA 1
ATOM 636 C C . ALA A 1 85 ? -12.922 16.375 0.11 1 90.31 85 ALA A C 1
ATOM 638 O O . ALA A 1 85 ? -12.242 17.391 -0.079 1 90.31 85 ALA A O 1
ATOM 639 N N . SER A 1 86 ? -13.398 16.094 1.27 1 92.56 86 SER A N 1
ATOM 640 C CA . SER A 1 86 ? -13.188 16.969 2.416 1 92.56 86 SER A CA 1
ATOM 641 C C . SER A 1 86 ? -11.828 16.719 3.053 1 92.56 86 SER A C 1
ATOM 643 O O . SER A 1 86 ? -11.422 17.438 3.969 1 92.56 86 SER A O 1
ATOM 645 N N . VAL A 1 87 ? -11.156 15.773 2.615 1 93.81 87 VAL A N 1
ATOM 646 C CA . VAL A 1 87 ? -9.852 15.438 3.17 1 93.81 87 VAL A CA 1
ATOM 647 C C . VAL A 1 87 ? -8.75 16.156 2.391 1 93.81 87 VAL A C 1
ATOM 649 O O . VAL A 1 87 ? -8.789 16.203 1.159 1 93.81 87 VAL A O 1
ATOM 652 N N . VAL A 1 88 ? -7.82 16.719 3.078 1 94.62 88 VAL A N 1
ATOM 653 C CA . VAL A 1 88 ? -6.613 17.281 2.471 1 94.62 88 VAL A CA 1
ATOM 654 C C . VAL A 1 88 ? -5.375 16.641 3.104 1 94.62 88 VAL A C 1
ATOM 656 O O . VAL A 1 88 ? -5.137 16.797 4.301 1 94.62 88 VAL A O 1
ATOM 659 N N . ILE A 1 89 ? -4.629 15.953 2.326 1 96.06 89 ILE A N 1
ATOM 660 C CA . ILE A 1 89 ? -3.42 15.297 2.814 1 96.06 8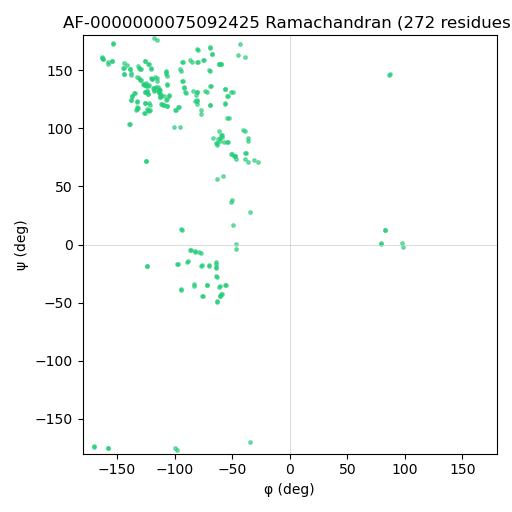9 ILE A CA 1
ATOM 661 C C . ILE A 1 89 ? -2.277 16.312 2.889 1 96.06 89 ILE A C 1
ATOM 663 O O . ILE A 1 89 ? -1.992 17 1.911 1 96.06 89 ILE A O 1
ATOM 667 N N . THR A 1 90 ? -1.562 16.375 4.012 1 94.69 90 THR A N 1
ATOM 668 C CA . THR A 1 90 ? -0.602 17.453 4.223 1 94.69 90 THR A CA 1
ATOM 669 C C . THR A 1 90 ? 0.786 16.891 4.516 1 94.69 90 THR A C 1
ATOM 671 O O . THR A 1 90 ? 1.786 17.594 4.406 1 94.69 90 THR A O 1
ATOM 674 N N . ARG A 1 91 ? 0.872 15.656 4.902 1 94.19 91 ARG A N 1
ATOM 675 C CA . ARG A 1 91 ? 2.176 15.078 5.211 1 94.19 91 ARG A CA 1
ATOM 676 C C . ARG A 1 91 ? 2.107 13.555 5.234 1 94.19 91 ARG A C 1
ATOM 678 O O . ARG A 1 91 ? 1.02 12.977 5.301 1 94.19 91 ARG A O 1
ATOM 685 N N . TRP A 1 92 ? 3.203 12.898 5.129 1 95.56 92 TRP A N 1
ATOM 686 C CA . TRP A 1 92 ? 3.33 11.469 5.391 1 95.56 92 TRP A CA 1
ATOM 687 C C . TRP A 1 92 ? 4.68 11.148 6.02 1 95.56 92 TRP A C 1
ATOM 689 O O . TRP A 1 92 ? 5.629 11.93 5.898 1 95.56 92 TRP A O 1
ATOM 699 N N . SER A 1 93 ? 4.676 10.086 6.781 1 94.25 93 SER A N 1
ATOM 700 C CA . SER A 1 93 ? 5.906 9.633 7.426 1 94.25 93 SER A CA 1
ATOM 701 C C . SER A 1 93 ? 6.234 8.195 7.043 1 94.25 93 SER A C 1
ATOM 703 O O . SER A 1 93 ? 5.352 7.438 6.641 1 94.25 93 SER A O 1
ATOM 705 N N . VAL A 1 94 ? 7.473 7.883 7.141 1 94 94 VAL A N 1
ATOM 706 C CA . VAL A 1 94 ? 7.914 6.512 6.91 1 94 94 VAL A CA 1
ATOM 707 C C . VAL A 1 94 ? 8.938 6.113 7.965 1 94 94 VAL A C 1
ATOM 709 O O . VAL A 1 94 ? 9.875 6.863 8.242 1 94 94 VAL A O 1
ATOM 712 N N . THR A 1 95 ? 8.641 5.008 8.57 1 92.06 95 THR A N 1
ATOM 713 C CA . THR A 1 95 ? 9.586 4.363 9.477 1 92.06 95 THR A CA 1
ATOM 714 C C . THR A 1 95 ? 10.133 3.078 8.867 1 92.06 95 THR A C 1
ATOM 716 O O . THR A 1 95 ? 9.367 2.176 8.516 1 92.06 95 THR A O 1
ATOM 719 N N . SER A 1 96 ? 11.445 3.059 8.711 1 88.38 96 SER A N 1
ATOM 720 C CA . SER A 1 96 ? 12.055 1.878 8.109 1 88.38 96 SER A CA 1
ATOM 721 C C . SER A 1 96 ? 13.164 1.316 9 1 88.38 96 SER A C 1
ATOM 723 O O . SER A 1 96 ? 13.961 2.07 9.547 1 88.38 96 SER A O 1
ATOM 725 N N . ASP A 1 97 ? 13.141 -0.001 9.086 1 78.5 97 ASP A N 1
ATOM 726 C CA . ASP A 1 97 ? 14.211 -0.662 9.82 1 78.5 97 ASP A CA 1
ATOM 727 C C . ASP A 1 97 ? 15.398 -0.967 8.906 1 78.5 97 ASP A C 1
ATOM 729 O O . ASP A 1 97 ? 16.484 -1.323 9.383 1 78.5 97 ASP A O 1
ATOM 733 N N . VAL A 1 98 ? 15.203 -0.887 7.66 1 82.19 98 VAL A N 1
ATOM 734 C CA . VAL A 1 98 ? 16.219 -1.169 6.645 1 82.19 98 VAL A CA 1
ATOM 735 C C . VAL A 1 98 ? 16.406 0.055 5.75 1 82.19 98 VAL A C 1
ATOM 737 O O . VAL A 1 98 ? 15.43 0.726 5.395 1 82.19 98 VAL A O 1
ATOM 740 N N . PRO A 1 99 ? 17.625 0.341 5.469 1 80.38 99 PRO A N 1
ATOM 741 C CA . PRO A 1 99 ? 17.844 1.457 4.547 1 80.38 99 PRO A CA 1
ATOM 742 C C . PRO A 1 99 ? 17.125 1.264 3.213 1 80.38 99 PRO A C 1
ATOM 744 O O . PRO A 1 99 ? 17.109 0.156 2.67 1 80.38 99 PRO A O 1
ATOM 747 N N . THR A 1 100 ? 16.484 2.289 2.812 1 83.06 100 THR A N 1
ATOM 748 C CA . THR A 1 100 ? 15.789 2.299 1.531 1 83.06 100 THR A CA 1
ATOM 749 C C . THR A 1 100 ? 16.531 3.17 0.52 1 83.06 100 THR A C 1
ATOM 751 O O . THR A 1 100 ? 17.188 4.141 0.896 1 83.06 100 THR A O 1
ATOM 754 N N . ALA A 1 101 ? 16.438 2.795 -0.783 1 85.12 101 ALA A N 1
ATOM 755 C CA . ALA A 1 101 ? 17.141 3.51 -1.838 1 85.12 101 ALA A CA 1
ATOM 756 C C . ALA A 1 101 ? 16.469 4.836 -2.158 1 85.12 101 ALA A C 1
ATOM 758 O O . ALA A 1 101 ? 17.141 5.852 -2.371 1 85.12 101 ALA A O 1
ATOM 759 N N . SER A 1 102 ? 15.195 4.801 -2.254 1 92.25 102 SER A N 1
ATOM 760 C CA . SER A 1 102 ? 14.516 6.043 -2.609 1 92.25 102 SER A CA 1
ATOM 761 C C . SER A 1 102 ? 13.031 5.98 -2.262 1 92.25 102 SER A C 1
ATOM 763 O O . SER A 1 102 ? 12.477 4.895 -2.076 1 92.25 102 SER A O 1
ATOM 765 N N . TYR A 1 103 ? 12.492 7.168 -2.158 1 93.44 103 TYR A N 1
ATOM 766 C CA . TYR A 1 103 ? 11.055 7.379 -2.031 1 93.44 103 TYR A CA 1
ATOM 767 C C . TYR A 1 103 ? 10.531 8.234 -3.178 1 93.44 103 TYR A C 1
ATOM 769 O O . TYR A 1 103 ? 11.219 9.141 -3.654 1 93.44 103 TYR A O 1
ATOM 777 N N . SER A 1 104 ? 9.344 7.949 -3.654 1 95.44 104 SER A N 1
ATOM 778 C CA . SER A 1 104 ? 8.57 8.828 -4.531 1 95.44 104 SER A CA 1
ATOM 779 C C . SER A 1 104 ? 7.133 8.961 -4.055 1 95.44 104 SER A C 1
ATOM 781 O O . SER A 1 104 ? 6.566 8.023 -3.494 1 95.44 104 SER A O 1
ATOM 783 N N . PHE A 1 105 ? 6.566 10.156 -4.219 1 96 105 PHE A N 1
ATOM 784 C CA . PHE A 1 105 ? 5.203 10.359 -3.744 1 96 105 PHE A CA 1
ATOM 785 C C . PHE A 1 105 ? 4.512 11.469 -4.523 1 96 105 PHE A C 1
ATOM 787 O O . PHE A 1 105 ? 5.172 12.289 -5.164 1 96 105 PHE A O 1
ATOM 794 N N . SER A 1 106 ? 3.209 11.453 -4.527 1 94.69 106 SER A N 1
ATOM 795 C CA . SER A 1 106 ? 2.391 12.453 -5.199 1 94.69 106 SER A CA 1
ATOM 796 C C . SER A 1 106 ? 2.373 13.766 -4.426 1 94.69 106 SER A C 1
ATOM 798 O O . SER A 1 106 ? 2.721 13.805 -3.244 1 94.69 106 SER A O 1
ATOM 800 N N . PRO A 1 107 ? 2.064 14.844 -5.07 1 92.56 107 PRO A N 1
ATOM 801 C CA . PRO A 1 107 ? 2.053 16.141 -4.395 1 92.56 107 PRO A CA 1
ATOM 802 C C . PRO A 1 107 ? 1.041 16.203 -3.252 1 92.56 107 PRO A C 1
ATOM 804 O O . PRO A 1 107 ? 0.04 15.484 -3.271 1 92.56 107 PRO A O 1
ATOM 807 N N . PHE A 1 108 ? 1.339 17.109 -2.328 1 94.38 108 PHE A N 1
ATOM 808 C CA . PHE A 1 108 ? 0.433 17.359 -1.217 1 94.38 108 PHE A CA 1
ATOM 809 C C . PHE A 1 108 ? -0.708 18.281 -1.649 1 94.38 108 PHE A C 1
ATOM 811 O O . PHE A 1 108 ? -0.687 18.828 -2.754 1 94.38 108 PHE A O 1
ATOM 818 N N . GLY A 1 109 ? -1.754 18.391 -0.755 1 93.38 109 GLY A N 1
ATOM 819 C CA . GLY A 1 109 ? -2.822 19.359 -0.972 1 93.38 109 GLY A CA 1
ATOM 820 C C . GLY A 1 109 ? -4.047 18.75 -1.629 1 93.38 109 GLY A C 1
ATOM 821 O O . GLY A 1 109 ? -4.996 19.469 -1.962 1 93.38 109 GLY A O 1
ATOM 822 N N . SER A 1 110 ? -4.023 17.5 -1.894 1 94.69 110 SER A N 1
ATOM 823 C CA . SER A 1 110 ? -5.164 16.781 -2.449 1 94.69 110 SER A CA 1
ATOM 824 C C . SER A 1 110 ? -5.645 15.695 -1.497 1 94.69 110 SER A C 1
ATOM 826 O O . SER A 1 110 ? -5.113 15.547 -0.395 1 94.69 110 SER A O 1
ATOM 828 N N . ASN A 1 111 ? -6.738 15.031 -1.944 1 96.25 111 ASN A N 1
ATOM 829 C CA . ASN A 1 111 ? -7.25 13.938 -1.126 1 96.25 111 ASN A CA 1
ATOM 830 C C . ASN A 1 111 ? -6.695 12.586 -1.582 1 96.25 111 ASN A C 1
ATOM 832 O O . ASN A 1 111 ? -7.227 11.539 -1.22 1 96.25 111 ASN A O 1
ATOM 836 N N . LEU A 1 112 ? -5.676 12.648 -2.418 1 96 112 LEU A N 1
ATOM 837 C CA . LEU A 1 112 ? -5.016 11.469 -2.953 1 96 112 LEU A CA 1
ATOM 838 C C . LEU A 1 112 ? -3.514 11.516 -2.691 1 96 112 LEU A C 1
ATOM 840 O O . LEU A 1 112 ? -2.885 12.562 -2.871 1 96 112 LEU A O 1
ATOM 844 N N . MET A 1 113 ? -2.951 10.438 -2.172 1 97.06 113 MET A N 1
ATOM 845 C CA . MET A 1 113 ? -1.512 10.312 -1.954 1 97.06 113 MET A CA 1
ATOM 846 C C . MET A 1 113 ? -1.021 8.922 -2.352 1 97.06 113 MET A C 1
ATOM 848 O O . MET A 1 113 ? -1.58 7.918 -1.918 1 97.06 113 MET A O 1
ATOM 852 N N . GLU A 1 114 ? -0.094 8.891 -3.205 1 97.06 114 GLU A N 1
ATOM 853 C CA . GLU A 1 114 ? 0.643 7.676 -3.545 1 97.06 114 GLU A CA 1
ATOM 854 C C . GLU A 1 114 ? 2.1 7.773 -3.104 1 97.06 114 GLU A C 1
ATOM 856 O O . GLU A 1 114 ? 2.762 8.781 -3.346 1 97.06 114 GLU A O 1
ATOM 861 N N . VAL A 1 115 ? 2.557 6.75 -2.42 1 97.25 115 VAL A N 1
ATOM 862 C CA . VAL A 1 115 ? 3.938 6.664 -1.959 1 97.25 115 VAL A CA 1
ATOM 863 C C . VAL A 1 115 ? 4.574 5.375 -2.473 1 97.25 115 VAL A C 1
ATOM 865 O O . VAL A 1 115 ? 3.977 4.301 -2.383 1 97.25 115 VAL A O 1
ATOM 868 N N . THR A 1 116 ? 5.758 5.492 -3.018 1 97.12 116 THR A N 1
ATOM 869 C CA . THR A 1 116 ? 6.504 4.328 -3.475 1 97.12 116 THR A CA 1
ATOM 870 C C . THR A 1 116 ? 7.887 4.285 -2.834 1 97.12 116 THR A C 1
ATOM 872 O O . THR A 1 116 ? 8.562 5.312 -2.732 1 97.12 116 THR A O 1
ATOM 875 N N . ILE A 1 117 ? 8.273 3.086 -2.414 1 95.69 117 ILE A N 1
ATOM 876 C CA . ILE A 1 117 ? 9.586 2.826 -1.829 1 95.69 117 ILE A CA 1
ATOM 877 C C . ILE A 1 117 ? 10.383 1.898 -2.742 1 95.69 117 ILE A C 1
ATOM 879 O O . ILE A 1 117 ? 9.859 0.882 -3.209 1 95.69 117 ILE A O 1
ATOM 883 N N . GLN A 1 118 ? 11.555 2.271 -2.969 1 94.31 118 GLN A N 1
ATOM 884 C CA . GLN A 1 118 ? 12.469 1.434 -3.744 1 94.31 118 GLN A CA 1
ATOM 885 C C . GLN A 1 118 ? 13.602 0.908 -2.875 1 94.31 118 GLN A C 1
ATOM 887 O O . GLN A 1 118 ? 14.242 1.674 -2.152 1 94.31 118 GLN A O 1
ATOM 892 N N . SER A 1 119 ? 13.859 -0.353 -2.982 1 92.06 119 SER A N 1
ATOM 893 C CA . SER A 1 119 ? 14.945 -0.949 -2.205 1 92.06 119 SER A CA 1
ATOM 894 C C . SER A 1 119 ? 16.297 -0.696 -2.861 1 92.06 119 SER A C 1
ATOM 896 O O . SER A 1 119 ? 16.375 -0.398 -4.055 1 92.06 119 SER A O 1
ATOM 898 N N . HIS A 1 120 ? 17.297 -0.768 -2.016 1 90.81 120 HIS A N 1
ATOM 899 C CA . HIS A 1 120 ? 18.609 -1.021 -2.604 1 90.81 120 HIS A CA 1
ATOM 900 C C . HIS A 1 120 ? 18.672 -2.422 -3.203 1 90.81 120 HIS A C 1
ATOM 902 O O . HIS A 1 120 ? 17.828 -3.268 -2.922 1 90.81 120 HIS A O 1
ATOM 908 N N . LEU A 1 121 ? 19.719 -2.588 -4.047 1 90.56 121 LEU A N 1
ATOM 909 C CA . LEU A 1 121 ? 19.938 -3.887 -4.668 1 90.56 121 LEU A CA 1
ATOM 910 C C . LEU A 1 121 ? 20.078 -4.98 -3.611 1 90.56 121 LEU A C 1
ATOM 912 O O . LEU A 1 121 ? 20.922 -4.895 -2.725 1 90.56 121 LEU A O 1
ATOM 916 N N . GLY A 1 122 ? 19.156 -5.984 -3.732 1 90.88 122 GLY A N 1
ATOM 917 C CA . GLY A 1 122 ? 19.266 -7.168 -2.893 1 90.88 122 GLY A CA 1
ATOM 918 C C . GLY A 1 122 ? 18.734 -6.953 -1.487 1 90.88 122 GLY A C 1
ATOM 919 O O . GLY A 1 122 ? 18.828 -7.844 -0.641 1 90.88 122 GLY A O 1
ATOM 920 N N . ASN A 1 123 ? 18.234 -5.793 -1.125 1 91.38 123 ASN A N 1
ATOM 921 C CA . ASN A 1 123 ? 17.781 -5.504 0.23 1 91.38 123 ASN A CA 1
ATOM 922 C C . ASN A 1 123 ? 16.281 -5.75 0.38 1 91.38 123 ASN A C 1
ATOM 924 O O . ASN A 1 123 ? 15.516 -5.574 -0.574 1 91.38 123 ASN A O 1
ATOM 928 N N . ARG A 1 124 ? 15.844 -6.121 1.535 1 94.06 124 ARG A N 1
ATOM 929 C CA . ARG A 1 124 ? 14.438 -6.172 1.944 1 94.06 124 ARG A CA 1
ATOM 930 C C . ARG A 1 124 ? 13.859 -4.77 2.074 1 94.06 124 ARG A C 1
ATOM 932 O O . ARG A 1 124 ? 14.594 -3.801 2.266 1 94.06 124 ARG A O 1
ATOM 939 N N . ILE A 1 125 ? 12.648 -4.672 1.828 1 94.19 125 ILE A N 1
ATOM 940 C CA . ILE A 1 125 ? 11.914 -3.498 2.281 1 94.19 125 ILE A CA 1
ATOM 941 C C . ILE A 1 125 ? 11.023 -3.875 3.463 1 94.19 125 ILE A C 1
ATOM 943 O O . ILE A 1 125 ? 10.25 -4.836 3.387 1 94.19 125 ILE A O 1
ATOM 947 N N . TYR A 1 126 ? 11.164 -3.178 4.566 1 95.56 126 TYR A N 1
ATOM 948 C CA . TYR A 1 126 ? 10.25 -3.24 5.703 1 95.56 126 TYR A CA 1
ATOM 949 C C . TYR A 1 126 ? 10.008 -1.853 6.285 1 95.56 126 TYR A C 1
ATOM 951 O O . TYR A 1 126 ? 10.867 -1.31 6.988 1 95.56 126 TYR A O 1
ATOM 959 N N . SER A 1 127 ? 8.859 -1.341 5.961 1 94.62 127 SER A N 1
ATOM 960 C CA . SER A 1 127 ? 8.586 0.053 6.301 1 94.62 127 SER A CA 1
ATOM 961 C C . SER A 1 127 ? 7.133 0.253 6.699 1 94.62 127 SER A C 1
ATOM 963 O O . SER A 1 127 ? 6.238 -0.411 6.168 1 94.62 127 SER A O 1
ATOM 965 N N . THR A 1 128 ? 6.969 1.158 7.598 1 96.06 128 THR A N 1
ATOM 966 C CA . THR A 1 128 ? 5.633 1.635 7.938 1 96.06 128 THR A CA 1
ATOM 967 C C . THR A 1 128 ? 5.402 3.037 7.383 1 96.06 128 THR A C 1
ATOM 969 O O . THR A 1 128 ? 6.133 3.971 7.715 1 96.06 128 THR A O 1
ATOM 972 N N . VAL A 1 129 ? 4.398 3.146 6.504 1 97 129 VAL A N 1
ATOM 973 C CA . VAL A 1 129 ? 4.02 4.438 5.938 1 97 129 VAL A CA 1
ATOM 974 C C . VAL A 1 129 ? 2.729 4.926 6.59 1 97 129 VAL A C 1
ATOM 976 O O . VAL A 1 129 ? 1.721 4.215 6.594 1 97 129 VAL A O 1
ATOM 979 N N . THR A 1 130 ? 2.795 6.137 7.066 1 96.69 130 THR A N 1
ATOM 980 C CA . THR A 1 130 ? 1.599 6.754 7.629 1 96.69 130 THR A CA 1
ATOM 981 C C . THR A 1 130 ? 1.282 8.07 6.918 1 96.69 130 THR A C 1
ATOM 983 O O . THR A 1 130 ? 2.162 8.914 6.742 1 96.69 130 THR A O 1
ATOM 986 N N . ILE A 1 131 ? 0.052 8.188 6.5 1 96.94 131 ILE A N 1
ATOM 987 C CA . ILE A 1 131 ? -0.412 9.398 5.832 1 96.94 131 ILE A CA 1
ATOM 988 C C . ILE A 1 131 ? -1.315 10.195 6.77 1 96.94 131 ILE A C 1
ATOM 990 O O . ILE A 1 131 ? -2.17 9.625 7.453 1 96.94 131 ILE A O 1
ATOM 994 N N . TYR A 1 132 ? -1.068 11.5 6.723 1 95.44 132 TYR A N 1
ATOM 995 C CA . TYR A 1 132 ? -1.814 12.422 7.578 1 95.44 132 TYR A CA 1
ATOM 996 C C . TYR A 1 132 ? -2.471 13.523 6.754 1 95.44 132 TYR A C 1
ATOM 998 O O . TYR A 1 132 ? -2.002 13.852 5.66 1 95.44 132 TYR A O 1
ATOM 1006 N N . GLY A 1 133 ? -3.469 14.039 7.383 1 95.19 133 GLY A N 1
ATOM 1007 C CA . GLY A 1 133 ? -4.133 15.164 6.754 1 95.19 133 GLY A CA 1
ATOM 1008 C C . GLY A 1 133 ? -5.141 15.852 7.664 1 95.19 133 GLY A C 1
ATOM 1009 O O . GLY A 1 133 ? -5.098 15.672 8.883 1 95.19 133 GLY A O 1
ATOM 1010 N N . VAL A 1 134 ? -5.84 16.797 7.016 1 93.38 134 VAL A N 1
ATOM 1011 C CA . VAL A 1 134 ? -6.91 17.484 7.715 1 93.38 134 VAL A CA 1
ATOM 1012 C C . VAL A 1 134 ? -8.25 17.172 7.055 1 93.38 134 VAL A C 1
ATOM 1014 O O . VAL A 1 134 ? -8.312 16.938 5.848 1 93.38 134 VAL A O 1
ATOM 1017 N N . ILE A 1 135 ? -9.234 17.047 7.848 1 88.56 135 ILE A N 1
ATOM 1018 C CA . ILE A 1 135 ? -10.602 16.891 7.348 1 88.56 135 ILE A CA 1
ATOM 1019 C C . ILE A 1 135 ? -11.328 18.234 7.418 1 88.56 135 ILE A C 1
ATOM 1021 O O . ILE A 1 135 ? -11.523 18.781 8.5 1 88.56 135 ILE A O 1
ATOM 1025 N N . LEU A 1 136 ? -11.648 18.688 6.25 1 85.38 136 LEU A N 1
ATOM 1026 C CA . LEU A 1 136 ? -12.297 19.984 6.176 1 85.38 136 LEU A CA 1
ATOM 1027 C C . LEU A 1 136 ? -13.773 19.891 6.562 1 85.38 136 LEU A C 1
ATOM 1029 O O . LEU A 1 136 ? -14.438 18.906 6.23 1 85.38 136 LEU A O 1
ATOM 1033 N N . ASN A 1 137 ? -14.148 20.531 7.641 1 72.56 137 ASN A N 1
ATOM 1034 C CA . ASN A 1 137 ? -15.539 20.609 8.07 1 72.56 137 ASN A CA 1
ATOM 1035 C C . ASN A 1 137 ? -16.438 21.156 6.965 1 72.56 137 ASN A C 1
ATOM 1037 O O . ASN A 1 137 ? -16.109 22.172 6.344 1 72.56 137 ASN A O 1
ATOM 1041 N N . LYS A 1 138 ? -17.297 20.281 6.352 1 52.28 138 LYS A N 1
ATOM 1042 C CA . LYS A 1 138 ? -18.359 20.938 5.594 1 52.28 138 LYS A CA 1
ATOM 1043 C C . LYS A 1 138 ? -19.344 21.656 6.523 1 52.28 138 LYS A C 1
ATOM 1045 O O . LYS A 1 138 ? -19.562 21.219 7.656 1 52.28 138 LYS A O 1
ATOM 1050 N N . MET B 1 1 ? 8.07 8.789 -51.156 1 28.75 1 MET B N 1
ATOM 1051 C CA . MET B 1 1 ? 6.871 8.531 -50.375 1 28.75 1 MET B CA 1
ATOM 1052 C C . MET B 1 1 ? 7.227 8.25 -48.938 1 28.75 1 MET B C 1
ATOM 1054 O O . MET B 1 1 ? 7.969 7.305 -48.625 1 28.75 1 MET B O 1
ATOM 1058 N N . ARG B 1 2 ? 7.383 9.297 -48.031 1 37.81 2 ARG B N 1
ATOM 1059 C CA . ARG B 1 2 ? 7.738 9.203 -46.625 1 37.81 2 ARG B CA 1
ATOM 1060 C C . ARG B 1 2 ? 6.633 8.523 -45.812 1 37.81 2 ARG B C 1
ATOM 1062 O O . ARG B 1 2 ? 5.469 8.922 -45.906 1 37.81 2 ARG B O 1
ATOM 1069 N N . SER B 1 3 ? 6.656 7.203 -45.625 1 29.88 3 SER B N 1
ATOM 1070 C CA . SER B 1 3 ? 5.707 6.438 -44.812 1 29.88 3 SER B CA 1
ATOM 1071 C C . SER B 1 3 ? 5.699 6.91 -43.375 1 29.88 3 SER B C 1
ATOM 1073 O O . SER B 1 3 ? 6.746 6.961 -42.719 1 29.88 3 SER B O 1
ATOM 1075 N N . PHE B 1 4 ? 4.797 7.828 -43 1 36.66 4 PHE B N 1
ATOM 1076 C CA . PHE B 1 4 ? 4.527 8.234 -41.625 1 36.66 4 PHE B CA 1
ATOM 1077 C C . PHE B 1 4 ? 4.125 7.027 -40.781 1 36.66 4 PHE B C 1
ATOM 1079 O O . PHE B 1 4 ? 3.129 6.363 -41.094 1 36.66 4 PHE B O 1
ATOM 1086 N N . ILE B 1 5 ? 5.043 6.32 -40.188 1 30.58 5 ILE B N 1
ATOM 1087 C CA . ILE B 1 5 ? 4.777 5.238 -39.25 1 30.58 5 ILE B CA 1
ATOM 1088 C C . ILE B 1 5 ? 4.047 5.781 -38 1 30.58 5 ILE B C 1
ATOM 1090 O O . ILE B 1 5 ? 4.582 6.621 -37.281 1 30.58 5 ILE B O 1
ATOM 1094 N N . ILE B 1 6 ? 2.74 5.852 -38.031 1 32.28 6 ILE B N 1
ATOM 1095 C CA . ILE B 1 6 ? 1.937 6.152 -36.844 1 32.28 6 ILE B CA 1
ATOM 1096 C C . ILE B 1 6 ? 2.205 5.109 -35.75 1 32.28 6 ILE B C 1
ATOM 1098 O O . ILE B 1 6 ? 1.912 3.924 -35.938 1 32.28 6 ILE B O 1
ATOM 1102 N N . ILE B 1 7 ? 3.115 5.301 -34.844 1 32.16 7 ILE B N 1
ATOM 1103 C CA . ILE B 1 7 ? 3.291 4.48 -33.656 1 32.16 7 ILE B CA 1
ATOM 1104 C C . ILE B 1 7 ? 2.051 4.586 -32.781 1 32.16 7 ILE B C 1
ATOM 1106 O O . ILE B 1 7 ? 1.743 5.66 -32.25 1 32.16 7 ILE B O 1
ATOM 1110 N N . THR B 1 8 ? 1.017 3.803 -33 1 30.97 8 THR B N 1
ATOM 1111 C CA . THR B 1 8 ? -0.095 3.629 -32.062 1 30.97 8 THR B CA 1
ATOM 1112 C C . THR B 1 8 ? 0.412 3.227 -30.688 1 30.97 8 THR B C 1
ATOM 1114 O O . THR B 1 8 ? 1.085 2.203 -30.547 1 30.97 8 THR B O 1
ATOM 1117 N N . VAL B 1 9 ? 0.723 4.152 -29.875 1 35.81 9 VAL B N 1
ATOM 1118 C CA . VAL B 1 9 ? 0.893 3.883 -28.453 1 35.81 9 VAL B CA 1
ATOM 1119 C C . VAL B 1 9 ? -0.316 3.113 -27.922 1 35.81 9 VAL B C 1
ATOM 1121 O O . VAL B 1 9 ? -1.42 3.658 -27.844 1 35.81 9 VAL B O 1
ATOM 1124 N N . LEU B 1 10 ? -0.418 1.834 -28.156 1 33.84 10 LEU B N 1
ATOM 1125 C CA . LEU B 1 10 ? -1.355 0.985 -27.438 1 33.84 10 LEU B CA 1
ATOM 1126 C C . LEU B 1 10 ? -1.271 1.241 -25.938 1 33.84 10 LEU B C 1
ATOM 1128 O O . LEU B 1 10 ? -0.271 0.904 -25.297 1 33.84 10 LEU B O 1
ATOM 1132 N N . SER B 1 11 ? -1.823 2.289 -25.531 1 32.78 11 SER B N 1
ATOM 1133 C CA . SER B 1 11 ? -2.074 2.369 -24.094 1 32.78 11 SER B CA 1
ATOM 1134 C C . SER B 1 11 ? -2.693 1.078 -23.562 1 32.78 11 SER B C 1
ATOM 1136 O O . SER B 1 11 ? -3.824 0.738 -23.922 1 32.78 11 SER B O 1
ATOM 1138 N N . ALA B 1 12 ? -1.977 -0.005 -23.422 1 37.25 12 ALA B N 1
ATOM 1139 C CA . ALA B 1 12 ? -2.543 -1.146 -22.703 1 37.25 12 ALA B CA 1
ATOM 1140 C C . ALA B 1 12 ? -3.385 -0.686 -21.516 1 37.25 12 ALA B C 1
ATOM 1142 O O . ALA B 1 12 ? -2.857 -0.116 -20.562 1 37.25 12 ALA B O 1
ATOM 1143 N N . LEU B 1 13 ? -4.57 -0.25 -21.734 1 43.16 13 LEU B N 1
ATOM 1144 C CA . LEU B 1 13 ? -5.555 -0.18 -20.656 1 43.16 13 LEU B CA 1
ATOM 1145 C C . LEU B 1 13 ? -5.402 -1.359 -19.703 1 43.16 13 LEU B C 1
ATOM 1147 O O . LEU B 1 13 ? -5.754 -2.49 -20.047 1 43.16 13 LEU B O 1
ATOM 1151 N N . ALA B 1 14 ? -4.344 -1.32 -18.969 1 49.12 14 ALA B N 1
ATOM 1152 C CA . ALA B 1 14 ? -4.25 -2.395 -17.984 1 49.12 14 ALA B CA 1
ATOM 1153 C C . ALA B 1 14 ? -5.625 -2.73 -17.422 1 49.12 14 ALA B C 1
ATOM 1155 O O . ALA B 1 14 ? -6.316 -1.856 -16.891 1 49.12 14 ALA B O 1
ATOM 1156 N N . ALA B 1 15 ? -6.254 -3.691 -18.078 1 62.94 15 ALA B N 1
ATOM 1157 C CA . ALA B 1 15 ? -7.508 -4.254 -17.594 1 62.94 15 ALA B CA 1
ATOM 1158 C C . ALA B 1 15 ? -7.496 -4.395 -16.062 1 62.94 15 ALA B C 1
ATOM 1160 O O . ALA B 1 15 ? -6.516 -4.871 -15.492 1 62.94 15 ALA B O 1
ATOM 1161 N N . CYS B 1 16 ? -8.102 -3.398 -15.375 1 70.19 16 CYS B N 1
ATOM 1162 C CA . CYS B 1 16 ? -8.312 -3.52 -13.938 1 70.19 16 CYS B CA 1
ATOM 1163 C C . CYS B 1 16 ? -9.531 -4.375 -13.633 1 70.19 16 CYS B C 1
ATOM 1165 O O . CYS B 1 16 ? -10.57 -4.242 -14.289 1 70.19 16 CYS B O 1
ATOM 1167 N N . TYR B 1 17 ? -9.273 -5.504 -12.859 1 78.94 17 TYR B N 1
ATOM 1168 C CA . TYR B 1 17 ? -10.375 -6.316 -12.367 1 78.94 17 TYR B CA 1
ATOM 1169 C C . TYR B 1 17 ? -11 -5.691 -11.125 1 78.94 17 TYR B C 1
ATOM 1171 O O . TYR B 1 17 ? -10.297 -5.164 -10.266 1 78.94 17 TYR B O 1
ATOM 1179 N N . GLY B 1 18 ? -12.289 -5.441 -11.195 1 77.62 18 GLY B N 1
ATOM 1180 C CA . GLY B 1 18 ? -13.039 -5 -10.031 1 77.62 18 GLY B CA 1
ATOM 1181 C C . GLY B 1 18 ? -13.992 -6.055 -9.492 1 77.62 18 GLY B C 1
ATOM 1182 O O . GLY B 1 18 ? -14.617 -6.781 -10.273 1 77.62 18 GLY B O 1
ATOM 1183 N N . VAL B 1 19 ? -13.938 -6.371 -8.18 1 80.44 19 VAL B N 1
ATOM 1184 C CA . VAL B 1 19 ? -14.852 -7.305 -7.531 1 80.44 19 VAL B CA 1
ATOM 1185 C C . VAL B 1 19 ? -15.586 -6.602 -6.395 1 80.44 19 VAL B C 1
ATOM 1187 O O . VAL B 1 19 ? -14.961 -5.941 -5.562 1 80.44 19 VAL B O 1
ATOM 1190 N N . ALA B 1 20 ? -16.891 -6.605 -6.566 1 76.06 20 ALA B N 1
ATOM 1191 C CA . ALA B 1 20 ? -17.703 -6.117 -5.453 1 76.06 20 ALA B CA 1
ATOM 1192 C C . ALA B 1 20 ? -17.906 -7.207 -4.402 1 76.06 20 ALA B C 1
ATOM 1194 O O . ALA B 1 20 ? -18.062 -8.383 -4.738 1 76.06 20 ALA B O 1
ATOM 1195 N N . VAL B 1 21 ? -17.641 -6.902 -3.203 1 68.25 21 VAL B N 1
ATOM 1196 C CA . VAL B 1 21 ? -17.906 -7.848 -2.125 1 68.25 21 VAL B CA 1
ATOM 1197 C C . VAL B 1 21 ? -19.266 -7.547 -1.499 1 68.25 21 VAL B C 1
ATOM 1199 O O . VAL B 1 21 ? -19.484 -6.461 -0.956 1 68.25 21 VAL B O 1
ATOM 1202 N N . PRO B 1 22 ? -20.312 -8.344 -1.87 1 55.94 22 PRO B N 1
ATOM 1203 C CA . PRO B 1 22 ? -21.594 -8.07 -1.214 1 55.94 22 PRO B CA 1
ATOM 1204 C C . PRO B 1 22 ? -21.484 -8 0.306 1 55.94 22 PRO B C 1
ATOM 1206 O O . PRO B 1 22 ? -20.641 -8.688 0.897 1 55.94 22 PRO B O 1
ATOM 1209 N N . PRO B 1 23 ? -22.094 -6.891 0.799 1 50.22 23 PRO B N 1
ATOM 1210 C CA . PRO B 1 23 ? -22.125 -6.883 2.264 1 50.22 23 PRO B CA 1
ATOM 1211 C C . PRO B 1 23 ? -22.656 -8.188 2.852 1 50.22 23 PRO B C 1
ATOM 1213 O O . PRO B 1 23 ? -23.828 -8.531 2.662 1 50.22 23 PRO B O 1
ATOM 1216 N N . SER B 1 24 ? -22.281 -9.133 2.232 1 45.78 24 SER B N 1
ATOM 1217 C CA . SER B 1 24 ? -22.953 -10.336 2.707 1 45.78 24 SER B CA 1
ATOM 1218 C C . SER B 1 24 ? -23.016 -10.375 4.23 1 45.78 24 SER B C 1
ATOM 1220 O O . SER B 1 24 ? -22.234 -9.695 4.902 1 45.78 24 SER B O 1
ATOM 1222 N N . GLU B 1 25 ? -23.812 -11.453 4.754 1 41.66 25 GLU B N 1
ATOM 1223 C CA . GLU B 1 25 ? -24 -11.852 6.148 1 41.66 25 GLU B CA 1
ATOM 1224 C C . GLU B 1 25 ? -22.688 -11.727 6.93 1 41.66 25 GLU B C 1
ATOM 1226 O O . GLU B 1 25 ? -21.609 -11.727 6.34 1 41.66 25 GLU B O 1
ATOM 1231 N N . GLU B 1 26 ? -22.703 -11.68 8.305 1 41.38 26 GLU B N 1
ATOM 1232 C CA . GLU B 1 26 ? -21.828 -11.586 9.469 1 41.38 26 GLU B CA 1
ATOM 1233 C C . GLU B 1 26 ? -20.516 -12.32 9.227 1 41.38 26 GLU B C 1
ATOM 1235 O O . GLU B 1 26 ? -20.375 -13.492 9.594 1 41.38 26 GLU B O 1
ATOM 1240 N N . VAL B 1 27 ? -20.094 -12.414 8.016 1 43.12 27 VAL B N 1
ATOM 1241 C CA . VAL B 1 27 ? -18.812 -13.109 8.141 1 43.12 27 VAL B CA 1
ATOM 1242 C C . VAL B 1 27 ? -17.891 -12.32 9.062 1 43.12 27 VAL B C 1
ATOM 1244 O O . VAL B 1 27 ? -17.375 -11.266 8.688 1 43.12 27 VAL B O 1
ATOM 1247 N N . TYR B 1 28 ? -18.359 -12.133 10.281 1 44.12 28 TYR B N 1
ATOM 1248 C CA . TYR B 1 28 ? -17.688 -11.492 11.398 1 44.12 28 TYR B CA 1
ATOM 1249 C C . TYR B 1 28 ? -16.25 -12 11.547 1 44.12 28 TYR B C 1
ATOM 1251 O O . TYR B 1 28 ? -15.562 -11.664 12.516 1 44.12 28 TYR B O 1
ATOM 1259 N N . GLY B 1 29 ? -15.836 -13.016 10.688 1 53.47 29 GLY B N 1
ATOM 1260 C CA . GLY B 1 29 ? -14.5 -13.477 11.039 1 53.47 29 GLY B CA 1
ATOM 1261 C C . GLY B 1 29 ? -13.477 -13.242 9.945 1 53.47 29 GLY B C 1
ATOM 1262 O O . GLY B 1 29 ? -13.836 -12.945 8.805 1 53.47 29 GLY B O 1
ATOM 1263 N N . GLY B 1 30 ? -12.211 -12.914 10.227 1 66.62 30 GLY B N 1
ATOM 1264 C CA . GLY B 1 30 ? -10.953 -12.859 9.508 1 66.62 30 GLY B CA 1
ATOM 1265 C C . GLY B 1 30 ? -10.852 -13.891 8.398 1 66.62 30 GLY B C 1
ATOM 1266 O O . GLY B 1 30 ? -10.508 -15.047 8.656 1 66.62 30 GLY B O 1
ATOM 1267 N N . TYR B 1 31 ? -11.609 -13.68 7.277 1 77.69 31 TYR B N 1
ATOM 1268 C CA . TYR B 1 31 ? -11.398 -14.633 6.191 1 77.69 31 TYR B CA 1
ATOM 1269 C C . TYR B 1 31 ? -10.352 -14.117 5.211 1 77.69 31 TYR B C 1
ATOM 1271 O O . TYR B 1 31 ? -10.078 -12.914 5.16 1 77.69 31 TYR B O 1
ATOM 1279 N N . THR B 1 32 ? -9.844 -15.156 4.562 1 89.56 32 THR B N 1
ATOM 1280 C CA . THR B 1 32 ? -8.875 -14.844 3.523 1 89.56 32 THR B CA 1
ATOM 1281 C C . THR B 1 32 ? -9.445 -15.141 2.141 1 89.56 32 THR B C 1
ATOM 1283 O O . THR B 1 32 ? -9.969 -16.234 1.905 1 89.56 32 THR B O 1
ATOM 1286 N N . LEU B 1 33 ? -9.516 -14.164 1.316 1 91.69 33 LEU B N 1
ATOM 1287 C CA . LEU B 1 33 ? -9.844 -14.344 -0.094 1 91.69 33 LEU B CA 1
ATOM 1288 C C . LEU B 1 33 ? -8.578 -14.484 -0.934 1 91.69 33 LEU B C 1
ATOM 1290 O O . LEU B 1 33 ? -7.59 -13.789 -0.702 1 91.69 33 LEU B O 1
ATOM 1294 N N . LEU B 1 34 ? -8.695 -15.383 -1.882 1 92.75 34 LEU B N 1
ATOM 1295 C CA . LEU B 1 34 ? -7.613 -15.586 -2.84 1 92.75 34 LEU B CA 1
ATOM 1296 C C . LEU B 1 34 ? -8.078 -15.273 -4.258 1 92.75 34 LEU B C 1
ATOM 1298 O O . LEU B 1 34 ? -9.156 -15.703 -4.672 1 92.75 34 LEU B O 1
ATOM 1302 N N . PHE B 1 35 ? -7.293 -14.516 -4.969 1 93.38 35 PHE B N 1
ATOM 1303 C CA . PHE B 1 35 ? -7.543 -14.156 -6.363 1 93.38 35 PHE B CA 1
ATOM 1304 C C . PHE B 1 35 ? -6.43 -14.68 -7.262 1 93.38 35 PHE B C 1
ATOM 1306 O O . PHE B 1 35 ? -5.246 -14.5 -6.965 1 93.38 35 PHE B O 1
ATOM 1313 N N . ASP B 1 36 ? -6.832 -15.242 -8.312 1 92.19 36 ASP B N 1
ATOM 1314 C CA . ASP B 1 36 ? -5.918 -15.688 -9.359 1 92.19 36 ASP B CA 1
ATOM 1315 C C . ASP B 1 36 ? -6.641 -15.828 -10.695 1 92.19 36 ASP B C 1
ATOM 1317 O O . ASP B 1 36 ? -7.781 -15.383 -10.844 1 92.19 36 ASP B O 1
ATOM 1321 N N . ASP B 1 37 ? -5.871 -16.328 -11.641 1 88.44 37 ASP B N 1
ATOM 1322 C CA . ASP B 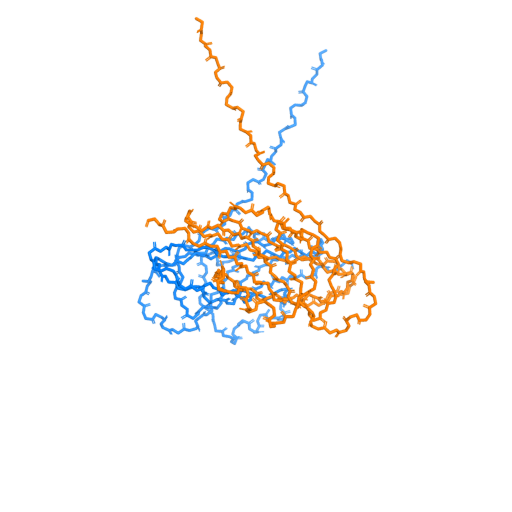1 37 ? -6.457 -16.422 -12.977 1 88.44 37 ASP B CA 1
ATOM 1323 C C . ASP B 1 37 ? -7.652 -17.375 -12.992 1 88.44 37 ASP B C 1
ATOM 1325 O O . ASP B 1 37 ? -8.57 -17.203 -13.797 1 88.44 37 ASP B O 1
ATOM 1329 N N . ILE B 1 38 ? -7.656 -18.297 -12.141 1 86.19 38 ILE B N 1
ATOM 1330 C CA . ILE B 1 38 ? -8.719 -19.297 -12.094 1 86.19 38 ILE B CA 1
ATOM 1331 C C . ILE B 1 38 ? -9.914 -18.734 -11.32 1 86.19 38 ILE B C 1
ATOM 1333 O O . ILE B 1 38 ? -11.062 -19.047 -11.641 1 86.19 38 ILE B O 1
ATOM 1337 N N . SER B 1 39 ? -9.648 -17.953 -10.352 1 88.44 39 SER B N 1
ATOM 1338 C CA . SER B 1 39 ? -10.68 -17.344 -9.516 1 88.44 39 SER B CA 1
ATOM 1339 C C . SER B 1 39 ? -10.547 -15.836 -9.492 1 88.44 39 SER B C 1
ATOM 1341 O O . SER B 1 39 ? -10.297 -15.25 -8.438 1 88.44 39 SER B O 1
ATOM 1343 N N . PRO B 1 40 ? -10.867 -15.141 -10.586 1 85 40 PRO B N 1
ATOM 1344 C CA . PRO B 1 40 ? -10.727 -13.68 -10.594 1 85 40 PRO B CA 1
ATOM 1345 C C . PRO B 1 40 ? -11.75 -12.977 -9.703 1 85 40 PRO B C 1
ATOM 1347 O O . PRO B 1 40 ? -11.578 -11.805 -9.375 1 85 40 PRO B O 1
ATOM 1350 N N . GLU B 1 41 ? -12.852 -13.664 -9.336 1 87.5 41 GLU B N 1
ATOM 1351 C CA . GLU B 1 41 ? -13.852 -13.102 -8.438 1 87.5 41 GLU B CA 1
ATOM 1352 C C . GLU B 1 41 ? -13.484 -13.344 -6.977 1 87.5 41 GLU B C 1
ATOM 1354 O O . GLU B 1 41 ? -14.156 -12.844 -6.07 1 87.5 41 GLU B O 1
ATOM 1359 N N . GLY B 1 42 ? -12.453 -14.055 -6.766 1 89.44 42 GLY B N 1
ATOM 1360 C CA . GLY B 1 42 ? -12.023 -14.391 -5.418 1 89.44 42 GLY B CA 1
ATOM 1361 C C . GLY B 1 42 ? -12.695 -15.633 -4.867 1 89.44 42 GLY B C 1
ATOM 1362 O O . GLY B 1 42 ? -13.836 -15.938 -5.227 1 89.44 42 GLY B O 1
ATOM 1363 N N . ARG B 1 43 ? -11.945 -16.328 -4.09 1 88.5 43 ARG B N 1
ATOM 1364 C CA . ARG B 1 43 ? -12.508 -17.453 -3.352 1 88.5 43 ARG B CA 1
ATOM 1365 C C . ARG B 1 43 ? -11.984 -17.484 -1.92 1 88.5 43 ARG B C 1
ATOM 1367 O O . ARG B 1 43 ? -10.844 -17.094 -1.661 1 88.5 43 ARG B O 1
ATOM 1374 N N . ILE B 1 44 ? -12.766 -17.922 -1.038 1 87.44 44 ILE B N 1
ATOM 1375 C CA . ILE B 1 44 ? -12.359 -18.016 0.36 1 87.44 44 ILE B CA 1
ATOM 1376 C C . ILE B 1 44 ? -11.383 -19.188 0.529 1 87.44 44 ILE B C 1
ATOM 1378 O O . ILE B 1 44 ? -11.609 -20.281 0.003 1 87.44 44 ILE B O 1
ATOM 1382 N N . VAL B 1 45 ? -10.305 -18.922 1.198 1 87.69 45 VAL B N 1
ATOM 1383 C CA . VAL B 1 45 ? -9.32 -19.984 1.446 1 87.69 45 VAL B CA 1
ATOM 1384 C C . VAL B 1 45 ? -8.93 -19.984 2.922 1 87.69 45 VAL B C 1
ATOM 1386 O O . VAL B 1 45 ? -9.008 -18.953 3.596 1 87.69 45 VAL B O 1
ATOM 1389 N N . SER B 1 46 ? -8.531 -21.125 3.367 1 82.44 46 SER B N 1
ATOM 1390 C CA . SER B 1 46 ? -7.973 -21.219 4.711 1 82.44 46 SER B CA 1
ATOM 1391 C C . SER B 1 46 ? -6.477 -20.922 4.715 1 82.44 46 SER B C 1
ATOM 1393 O O . SER B 1 46 ? -5.82 -21 3.676 1 82.44 46 SER B O 1
ATOM 1395 N N . SER B 1 47 ? -5.992 -20.547 5.934 1 77.12 47 SER B N 1
ATOM 1396 C CA . SER B 1 47 ? -4.555 -20.328 6.07 1 77.12 47 SER B CA 1
ATOM 1397 C C . SER B 1 47 ? -3.77 -21.578 5.656 1 77.12 47 SER B C 1
ATOM 1399 O O . SER B 1 47 ? -2.691 -21.469 5.07 1 77.12 47 SER B O 1
ATOM 1401 N N . ALA B 1 48 ? -4.281 -22.688 5.918 1 76.69 48 ALA B N 1
ATOM 1402 C CA . ALA B 1 48 ? -3.646 -23.953 5.555 1 76.69 48 ALA B CA 1
ATOM 1403 C C . ALA B 1 48 ? -3.527 -24.094 4.039 1 76.69 48 ALA B C 1
ATOM 1405 O O . ALA B 1 48 ? -2.486 -24.516 3.529 1 76.69 48 ALA B O 1
ATOM 1406 N N . GLU B 1 49 ? -4.578 -23.859 3.381 1 79.12 49 GLU B N 1
ATOM 1407 C CA . GLU B 1 49 ? -4.566 -23.953 1.924 1 79.12 49 GLU B CA 1
ATOM 1408 C C . GLU B 1 49 ? -3.566 -22.969 1.32 1 79.12 49 GLU B C 1
ATOM 1410 O O . GLU B 1 49 ? -2.859 -23.297 0.366 1 79.12 49 GLU B O 1
ATOM 1415 N N . LEU B 1 50 ? -3.594 -21.75 1.857 1 80.44 50 LEU B N 1
ATOM 1416 C CA . LEU B 1 50 ? -2.688 -20.719 1.367 1 80.44 50 LEU B CA 1
ATOM 1417 C C . LEU B 1 50 ? -1.233 -21.156 1.527 1 80.44 50 LEU B C 1
ATOM 1419 O O . LEU B 1 50 ? -0.421 -20.953 0.619 1 80.44 50 LEU B O 1
ATOM 1423 N N . ASN B 1 51 ? -0.94 -21.703 2.592 1 77.88 51 ASN B N 1
ATOM 1424 C CA . ASN B 1 51 ? 0.422 -22.141 2.873 1 77.88 51 ASN B CA 1
ATOM 1425 C C . ASN B 1 51 ? 0.801 -23.359 2.039 1 77.88 51 ASN B C 1
ATOM 1427 O O . ASN B 1 51 ? 1.96 -23.516 1.648 1 77.88 51 ASN B O 1
ATOM 1431 N N . ALA B 1 52 ? -0.132 -24.266 1.755 1 71.81 52 ALA B N 1
ATOM 1432 C CA . ALA B 1 52 ? 0.117 -25.453 0.948 1 71.81 52 ALA B CA 1
ATOM 1433 C C . ALA B 1 52 ? 0.556 -25.078 -0.464 1 71.81 52 ALA B C 1
ATOM 1435 O O . ALA B 1 52 ? 1.405 -25.75 -1.057 1 71.81 52 ALA B O 1
ATOM 1436 N N . GLY B 1 53 ? 0.019 -24.031 -1.021 1 66.25 53 GLY B N 1
ATOM 1437 C CA . GLY B 1 53 ? 0.373 -23.562 -2.352 1 66.25 53 GLY B CA 1
ATOM 1438 C C . GLY B 1 53 ? 1.694 -22.812 -2.389 1 66.25 53 GLY B C 1
ATOM 1439 O O . GLY B 1 53 ? 2.17 -22.438 -3.461 1 66.25 53 GLY B O 1
ATOM 1440 N N . SER B 1 54 ? 2.162 -22.609 -1.232 1 66.56 54 SER B N 1
ATOM 1441 C CA . SER B 1 54 ? 3.363 -21.797 -1.127 1 66.56 54 SER B CA 1
ATOM 1442 C C . SER B 1 54 ? 4.551 -22.469 -1.816 1 66.56 54 SER B C 1
ATOM 1444 O O . SER B 1 54 ? 5.496 -21.781 -2.227 1 66.56 54 SER B O 1
ATOM 1446 N N . ASP B 1 55 ? 4.441 -23.734 -2.086 1 73 55 ASP B N 1
ATOM 1447 C CA . ASP B 1 55 ? 5.551 -24.406 -2.754 1 73 55 ASP B CA 1
ATOM 1448 C C . ASP B 1 55 ? 5.59 -24.062 -4.242 1 73 55 ASP B C 1
ATOM 1450 O O . ASP B 1 55 ? 6.598 -24.297 -4.91 1 73 55 ASP B O 1
ATOM 1454 N N . ARG B 1 56 ? 4.5 -23.562 -4.723 1 81.75 56 ARG B N 1
ATOM 1455 C CA . ARG B 1 56 ? 4.41 -23.266 -6.148 1 81.75 56 ARG B CA 1
ATOM 1456 C C . ARG B 1 56 ? 4.68 -21.797 -6.422 1 81.75 56 ARG B C 1
ATOM 1458 O O . ARG B 1 56 ? 4.953 -21.406 -7.559 1 81.75 56 ARG B O 1
ATOM 1465 N N . TRP B 1 57 ? 4.566 -21.172 -5.324 1 88.75 57 TRP B N 1
ATOM 1466 C CA . TRP B 1 57 ? 4.746 -19.719 -5.441 1 88.75 57 TRP B CA 1
ATOM 1467 C C . TRP B 1 57 ? 5.52 -19.172 -4.25 1 88.75 57 TRP B C 1
ATOM 1469 O O . TRP B 1 57 ? 5.566 -19.797 -3.188 1 88.75 57 TRP B O 1
ATOM 1479 N N . VAL B 1 58 ? 6.145 -18.109 -4.48 1 91.44 58 VAL B N 1
ATOM 1480 C CA . VAL B 1 58 ? 6.84 -17.406 -3.398 1 91.44 58 VAL B CA 1
ATOM 1481 C C . VAL B 1 58 ? 6.07 -16.141 -3.02 1 91.44 58 VAL B C 1
ATOM 1483 O O . VAL B 1 58 ? 5.449 -15.508 -3.873 1 91.44 58 VAL B O 1
ATOM 1486 N N . LYS B 1 59 ? 6.137 -15.859 -1.712 1 94.19 59 LYS B N 1
ATOM 1487 C CA . LYS B 1 59 ? 5.617 -14.578 -1.247 1 94.19 59 LYS B CA 1
ATOM 1488 C C . LYS B 1 59 ? 6.492 -13.422 -1.729 1 94.19 59 LYS B C 1
ATOM 1490 O O . LYS B 1 59 ? 7.68 -13.367 -1.415 1 94.19 59 LYS B O 1
ATOM 1495 N N . LEU B 1 60 ? 5.895 -12.523 -2.48 1 95.75 60 LEU B N 1
ATOM 1496 C CA . LEU B 1 60 ? 6.637 -11.398 -3.045 1 95.75 60 LEU B CA 1
ATOM 1497 C C . LEU B 1 60 ? 6.527 -10.172 -2.146 1 95.75 60 LEU B C 1
ATOM 1499 O O . LEU B 1 60 ? 7.488 -9.406 -2.012 1 95.75 60 LEU B O 1
ATOM 1503 N 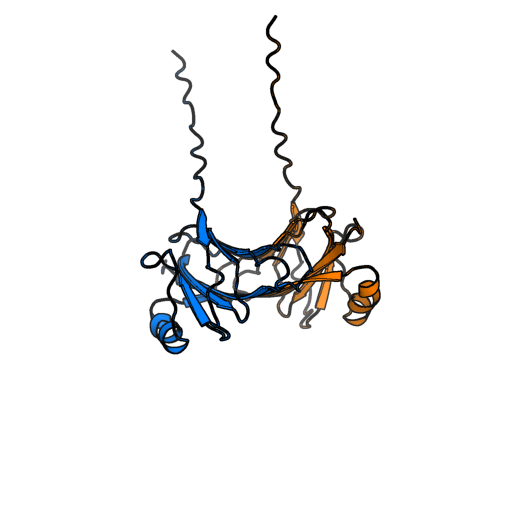N . SER B 1 61 ? 5.387 -9.977 -1.604 1 97.31 61 SER B N 1
ATOM 1504 C CA . SER B 1 61 ? 5.184 -8.844 -0.71 1 97.31 61 SER B CA 1
ATOM 1505 C C . SER B 1 61 ? 4.004 -9.086 0.229 1 97.31 61 SER B C 1
ATOM 1507 O O . SER B 1 61 ? 3.131 -9.906 -0.06 1 97.31 61 SER B O 1
ATOM 1509 N N . GLU B 1 62 ? 4.035 -8.383 1.354 1 97.75 62 GLU B N 1
ATOM 1510 C CA . GLU B 1 62 ? 2.912 -8.305 2.287 1 97.75 62 GLU B CA 1
ATOM 1511 C C . GLU B 1 62 ? 2.686 -6.867 2.752 1 97.75 62 GLU B C 1
ATOM 1513 O O . GLU B 1 62 ? 3.635 -6.168 3.107 1 97.75 62 GLU B O 1
ATOM 1518 N N . SER B 1 63 ? 1.484 -6.438 2.68 1 98.12 63 SER B N 1
ATOM 1519 C CA . SER B 1 63 ? 1.087 -5.102 3.111 1 98.12 63 SER B CA 1
ATOM 1520 C C . SER B 1 63 ? -0.057 -5.164 4.117 1 98.12 63 SER B C 1
ATOM 1522 O O . SER B 1 63 ? -1.113 -5.73 3.83 1 98.12 63 SER B O 1
ATOM 1524 N N . ILE B 1 64 ? 0.165 -4.629 5.234 1 97.88 64 ILE B N 1
ATOM 1525 C CA . ILE B 1 64 ? -0.922 -4.426 6.188 1 97.88 64 ILE B CA 1
ATOM 1526 C C . ILE B 1 64 ? -1.455 -3 6.07 1 97.88 64 ILE B C 1
ATOM 1528 O O . ILE B 1 64 ? -0.717 -2.035 6.281 1 97.88 64 ILE B O 1
ATOM 1532 N N . LEU B 1 65 ? -2.701 -2.916 5.719 1 97.75 65 LEU B N 1
ATOM 1533 C CA . LEU B 1 65 ? -3.34 -1.64 5.422 1 97.75 65 LEU B CA 1
ATOM 1534 C C . LEU B 1 65 ? -4.395 -1.3 6.469 1 97.75 65 LEU B C 1
ATOM 1536 O O . LEU B 1 65 ? -5.297 -2.098 6.73 1 97.75 65 LEU B O 1
ATOM 1540 N N . ASP B 1 66 ? -4.266 -0.131 7.027 1 97.31 66 ASP B N 1
ATOM 1541 C CA . ASP B 1 66 ? -5.164 0.322 8.086 1 97.31 66 ASP B CA 1
ATOM 1542 C C . ASP B 1 66 ? -5.668 1.736 7.809 1 97.31 66 ASP B C 1
ATOM 1544 O O . ASP B 1 66 ? -4.883 2.684 7.762 1 97.31 66 ASP B O 1
ATOM 1548 N N . VAL B 1 67 ? -6.938 1.865 7.652 1 96.75 67 VAL B N 1
ATOM 1549 C CA . VAL B 1 67 ? -7.617 3.146 7.484 1 96.75 67 VAL B CA 1
ATOM 1550 C C . VAL B 1 67 ? -8.734 3.275 8.516 1 96.75 67 VAL B C 1
ATOM 1552 O O . VAL B 1 67 ? -9.742 2.568 8.438 1 96.75 67 VAL B O 1
ATOM 1555 N N . PRO B 1 68 ? -8.57 4.199 9.43 1 94.62 68 PRO B N 1
ATOM 1556 C CA . PRO B 1 68 ? -9.648 4.375 10.414 1 94.62 68 PRO B CA 1
ATOM 1557 C C . PRO B 1 68 ? -10.977 4.734 9.766 1 94.62 68 PRO B C 1
ATOM 1559 O O . PRO B 1 68 ? -11.008 5.316 8.672 1 94.62 68 PRO B O 1
ATOM 1562 N N . ALA B 1 69 ? -12 4.398 10.5 1 92.38 69 ALA B N 1
ATOM 1563 C CA . ALA B 1 69 ? -13.336 4.758 10.023 1 92.38 69 ALA B CA 1
ATOM 1564 C C . ALA B 1 69 ? -13.547 6.27 10.07 1 92.38 69 ALA B C 1
ATOM 1566 O O . ALA B 1 69 ? -13.133 6.93 11.023 1 92.38 69 ALA B O 1
ATOM 1567 N N . VAL B 1 70 ? -14.109 6.793 9.062 1 88.44 70 VAL B N 1
ATOM 1568 C CA . VAL B 1 70 ? -14.586 8.172 9.031 1 88.44 70 VAL B CA 1
ATOM 1569 C C . VAL B 1 70 ? -16.078 8.195 8.727 1 88.44 70 VAL B C 1
ATOM 1571 O O . VAL B 1 70 ? -16.5 7.828 7.625 1 88.44 70 VAL B O 1
ATOM 1574 N N . PRO B 1 71 ? -16.828 8.68 9.727 1 88.5 71 PRO B N 1
ATOM 1575 C CA . PRO B 1 71 ? -18.281 8.641 9.539 1 88.5 71 PRO B CA 1
ATOM 1576 C C . PRO B 1 71 ? -18.719 9.328 8.25 1 88.5 71 PRO B C 1
ATOM 1578 O O . PRO B 1 71 ? -18.297 10.445 7.961 1 88.5 71 PRO B O 1
ATOM 1581 N N . GLY B 1 72 ? -19.5 8.586 7.488 1 88.44 72 GLY B N 1
ATOM 1582 C CA . GLY B 1 72 ? -20.141 9.148 6.305 1 88.44 72 GLY B CA 1
ATOM 1583 C C . GLY B 1 72 ? -19.219 9.172 5.094 1 88.44 72 GLY B C 1
ATOM 1584 O O . GLY B 1 72 ? -19.562 9.773 4.07 1 88.44 72 GLY B O 1
ATOM 1585 N N . HIS B 1 73 ? -18.125 8.508 5.156 1 90.19 73 HIS B N 1
ATOM 1586 C CA . HIS B 1 73 ? -17.219 8.586 4.027 1 90.19 73 HIS B CA 1
ATOM 1587 C C . HIS B 1 73 ? -16.797 7.191 3.566 1 90.19 73 HIS B C 1
ATOM 1589 O O . HIS B 1 73 ? -16.641 6.281 4.383 1 90.19 73 HIS B O 1
ATOM 1595 N N . VAL B 1 74 ? -16.703 7.074 2.234 1 92.19 74 VAL B N 1
ATOM 1596 C CA . VAL B 1 74 ? -16.047 5.926 1.626 1 92.19 74 VAL B CA 1
ATOM 1597 C C . VAL B 1 74 ? -14.562 6.223 1.438 1 92.19 74 VAL B C 1
ATOM 1599 O O . VAL B 1 74 ? -14.188 7.312 1.004 1 92.19 74 VAL B O 1
ATOM 1602 N N . GLN B 1 75 ? -13.781 5.305 1.874 1 93.56 75 GLN B N 1
ATOM 1603 C CA . GLN B 1 75 ? -12.336 5.473 1.735 1 93.56 75 GLN B CA 1
ATOM 1604 C C . GLN B 1 75 ? -11.727 4.34 0.913 1 93.56 75 GLN B C 1
ATOM 1606 O O . GLN B 1 75 ? -12.32 3.268 0.79 1 93.56 75 GLN B O 1
ATOM 1611 N N . ARG B 1 76 ? -10.641 4.715 0.259 1 96.38 76 ARG B N 1
ATOM 1612 C CA . ARG B 1 76 ? -9.914 3.719 -0.521 1 96.38 76 ARG B CA 1
ATOM 1613 C C . ARG B 1 76 ? -8.438 3.684 -0.121 1 96.38 76 ARG B C 1
ATOM 1615 O O . ARG B 1 76 ? -7.836 4.727 0.132 1 96.38 76 ARG B O 1
ATOM 1622 N N . ILE B 1 77 ? -7.898 2.494 -0.021 1 97.69 77 ILE B N 1
ATOM 1623 C CA . ILE B 1 77 ? -6.469 2.293 0.18 1 97.69 77 ILE B CA 1
ATOM 1624 C C . ILE B 1 77 ? -5.984 1.129 -0.682 1 97.69 77 ILE B C 1
ATOM 1626 O O . ILE B 1 77 ? -6.766 0.234 -1.021 1 97.69 77 ILE B O 1
ATOM 1630 N N . GLY B 1 78 ? -4.723 1.235 -1.044 1 97.31 78 GLY B N 1
ATOM 1631 C CA . GLY B 1 78 ? -4.18 0.154 -1.85 1 97.31 78 GLY B CA 1
ATOM 1632 C C . GLY B 1 78 ? -2.678 -0.005 -1.699 1 97.31 78 GLY B C 1
ATOM 1633 O O . GLY B 1 78 ? -2.039 0.751 -0.964 1 97.31 78 GLY B O 1
ATOM 1634 N N . THR B 1 79 ? -2.207 -1.082 -2.32 1 98.25 79 THR B N 1
ATOM 1635 C CA . THR B 1 79 ? -0.778 -1.366 -2.406 1 98.25 79 THR B CA 1
ATOM 1636 C C . THR B 1 79 ? -0.371 -1.662 -3.846 1 98.25 79 THR B C 1
ATOM 1638 O O . THR B 1 79 ? -1.206 -2.053 -4.664 1 98.25 79 THR B O 1
ATOM 1641 N N . LYS B 1 80 ? 0.843 -1.357 -4.133 1 97.81 80 LYS B N 1
ATOM 1642 C CA . LYS B 1 80 ? 1.434 -1.614 -5.445 1 97.81 80 LYS B CA 1
ATOM 1643 C C . LYS B 1 80 ? 2.807 -2.268 -5.312 1 97.81 80 LYS B C 1
ATOM 1645 O O . LYS B 1 80 ? 3.676 -1.758 -4.602 1 97.81 80 LYS B O 1
ATOM 1650 N N . TYR B 1 81 ? 2.953 -3.412 -5.91 1 98.19 81 TYR B N 1
ATOM 1651 C CA . TYR B 1 81 ? 4.23 -4.117 -5.941 1 98.19 81 TYR B CA 1
ATOM 1652 C C . TYR B 1 81 ? 4.77 -4.207 -7.367 1 98.19 81 TYR B C 1
ATOM 1654 O O . TYR B 1 81 ? 4.012 -4.457 -8.305 1 98.19 81 TYR B O 1
ATOM 1662 N N . GLU B 1 82 ? 6.074 -3.938 -7.504 1 96.69 82 GLU B N 1
ATOM 1663 C CA . GLU B 1 82 ? 6.781 -4.129 -8.766 1 96.69 82 GLU B CA 1
ATOM 1664 C C . GLU B 1 82 ? 8.102 -4.863 -8.555 1 96.69 82 GLU B C 1
ATOM 1666 O O . GLU B 1 82 ? 9 -4.355 -7.879 1 96.69 82 GLU B O 1
ATOM 1671 N N . GLY B 1 83 ? 8.188 -6.012 -9.102 1 94.5 83 GLY B N 1
ATOM 1672 C CA . GLY B 1 83 ? 9.398 -6.809 -9.047 1 94.5 83 GLY B CA 1
ATOM 1673 C C . GLY B 1 83 ? 10.25 -6.695 -10.297 1 94.5 83 GLY B C 1
ATOM 1674 O O . GLY B 1 83 ? 9.953 -5.891 -11.188 1 94.5 83 GLY B O 1
ATOM 1675 N N . ASP B 1 84 ? 11.297 -7.453 -10.289 1 89.69 84 ASP B N 1
ATOM 1676 C CA . ASP B 1 84 ? 12.156 -7.527 -11.469 1 89.69 84 ASP B CA 1
ATOM 1677 C C . ASP B 1 84 ? 11.453 -8.25 -12.617 1 89.69 84 ASP B C 1
ATOM 1679 O O . ASP B 1 84 ? 10.391 -8.852 -12.422 1 89.69 84 ASP B O 1
ATOM 1683 N N . ALA B 1 85 ? 12.102 -8.156 -13.766 1 90.19 85 ALA B N 1
ATOM 1684 C CA . ALA B 1 85 ? 11.484 -8.719 -14.969 1 90.19 85 ALA B CA 1
ATOM 1685 C C . ALA B 1 85 ? 11.336 -10.234 -14.852 1 90.19 85 ALA B C 1
ATOM 1687 O O . ALA B 1 85 ? 10.555 -10.844 -15.578 1 90.19 85 ALA B O 1
ATOM 1688 N N . SER B 1 86 ? 12.062 -10.844 -13.984 1 92.25 86 SER B N 1
ATOM 1689 C CA . SER B 1 86 ? 12.016 -12.289 -13.836 1 92.25 86 SER B CA 1
ATOM 1690 C C . SER B 1 86 ? 10.836 -12.719 -12.961 1 92.25 86 SER B C 1
ATOM 1692 O O . SER B 1 86 ? 10.562 -13.914 -12.836 1 92.25 86 SER B O 1
ATOM 1694 N N . VAL B 1 87 ? 10.188 -11.812 -12.414 1 93.69 87 VAL B N 1
ATOM 1695 C CA . VAL B 1 87 ? 9.07 -12.117 -11.531 1 93.69 87 VAL B CA 1
ATOM 1696 C C . VAL B 1 87 ? 7.77 -12.148 -12.328 1 93.69 87 VAL B C 1
ATOM 1698 O O . VAL B 1 87 ? 7.535 -11.281 -13.172 1 93.69 87 VAL B O 1
ATOM 1701 N N . VAL B 1 88 ? 6.957 -13.117 -12.109 1 94.62 88 VAL B N 1
ATOM 1702 C CA . VAL B 1 88 ? 5.602 -13.172 -12.648 1 94.62 88 VAL B CA 1
ATOM 1703 C C . VAL B 1 88 ? 4.598 -13.32 -11.508 1 94.62 88 VAL B C 1
ATOM 1705 O O . VAL B 1 88 ? 4.602 -14.328 -10.797 1 94.62 88 VAL B O 1
ATOM 1708 N N . ILE B 1 89 ? 3.781 -12.352 -11.336 1 96.06 89 ILE B N 1
ATOM 1709 C CA . ILE B 1 89 ? 2.779 -12.383 -10.273 1 96.06 89 ILE B CA 1
ATOM 1710 C C . ILE B 1 89 ? 1.587 -13.227 -10.711 1 96.06 89 ILE B C 1
ATOM 1712 O O . ILE B 1 89 ? 1.028 -13.016 -11.789 1 96.06 89 ILE B O 1
ATOM 1716 N N . THR B 1 90 ? 1.135 -14.156 -9.875 1 94.75 90 THR B N 1
ATOM 1717 C CA . THR B 1 90 ? 0.141 -15.125 -10.32 1 94.75 90 THR B CA 1
ATOM 1718 C C . THR B 1 90 ? -1.087 -15.094 -9.414 1 94.75 90 THR B C 1
ATOM 1720 O O . THR B 1 90 ? -2.152 -15.594 -9.781 1 94.75 90 THR B O 1
ATOM 1723 N N . ARG B 1 91 ? -0.978 -14.562 -8.25 1 94.25 91 ARG B N 1
ATOM 1724 C CA . ARG B 1 91 ? -2.117 -14.531 -7.344 1 94.25 91 ARG B CA 1
ATOM 1725 C C . ARG B 1 91 ? -1.896 -13.516 -6.227 1 94.25 91 ARG B C 1
ATOM 1727 O O . ARG B 1 91 ? -0.768 -13.07 -5.996 1 94.25 91 ARG B O 1
ATOM 1734 N N . TRP B 1 92 ? -2.93 -13.086 -5.57 1 95.5 92 TRP B N 1
ATOM 1735 C CA . TRP B 1 92 ? -2.854 -12.328 -4.324 1 95.5 92 TRP B CA 1
ATOM 1736 C C . TRP B 1 92 ? -3.996 -12.703 -3.389 1 95.5 92 TRP B C 1
ATOM 1738 O O . TRP B 1 92 ? -5.02 -13.234 -3.83 1 95.5 92 TRP B O 1
ATOM 1748 N N . SER B 1 93 ? -3.701 -12.547 -2.129 1 94.19 93 SER B N 1
ATOM 1749 C CA . SER B 1 93 ? -4.711 -12.836 -1.115 1 94.19 93 SER B CA 1
ATOM 1750 C C . SER B 1 93 ? -4.973 -11.617 -0.235 1 94.19 93 SER B C 1
ATOM 1752 O O . SER B 1 93 ? -4.121 -10.734 -0.126 1 94.19 93 SER B O 1
ATOM 1754 N N . VAL B 1 94 ? -6.121 -11.578 0.327 1 94.06 94 VAL B N 1
ATOM 1755 C CA . VAL B 1 94 ? -6.465 -10.523 1.274 1 94.06 94 VAL B CA 1
ATOM 1756 C C . VAL B 1 94 ? -7.195 -11.125 2.473 1 94.06 94 VAL B C 1
ATOM 1758 O O . VAL B 1 94 ? -8.109 -11.938 2.309 1 94.06 94 VAL B O 1
ATOM 1761 N N . THR B 1 95 ? -6.68 -10.789 3.602 1 92.19 95 THR B N 1
ATOM 1762 C CA . THR B 1 95 ? -7.34 -11.102 4.863 1 92.19 95 THR B CA 1
ATOM 1763 C C . THR B 1 95 ? -7.879 -9.836 5.523 1 92.19 95 THR B C 1
ATOM 1765 O O . THR B 1 95 ? -7.121 -8.898 5.793 1 92.19 95 THR B O 1
ATOM 1768 N N . SER B 1 96 ? -9.188 -9.82 5.719 1 88.62 96 SER B N 1
ATOM 1769 C CA . SER B 1 96 ? -9.789 -8.633 6.316 1 88.62 96 SER B CA 1
ATOM 1770 C C . SER B 1 96 ? -10.594 -8.992 7.559 1 88.62 96 SER B C 1
ATOM 1772 O O . SER B 1 96 ? -11.328 -9.984 7.566 1 88.62 96 SER B O 1
ATOM 1774 N N . ASP B 1 97 ? -10.438 -8.141 8.555 1 79.88 97 ASP B N 1
ATOM 1775 C CA . ASP B 1 97 ? -11.242 -8.312 9.766 1 79.88 97 ASP B CA 1
ATOM 1776 C C . ASP B 1 97 ? -12.562 -7.555 9.664 1 79.88 97 ASP B C 1
ATOM 1778 O O . ASP B 1 97 ? -13.461 -7.754 10.477 1 79.88 97 ASP B O 1
ATOM 1782 N N . VAL B 1 98 ? -12.656 -6.695 8.766 1 82.81 98 VAL B N 1
ATOM 1783 C CA . VAL B 1 98 ? -13.836 -5.859 8.531 1 82.81 98 VAL B CA 1
ATOM 1784 C C . VAL B 1 98 ? -14.328 -6.055 7.098 1 82.81 98 VAL B C 1
ATOM 1786 O O . VAL B 1 98 ? -13.523 -6.148 6.164 1 82.81 98 VAL B O 1
ATOM 1789 N N . PRO B 1 99 ? -15.617 -6.176 6.965 1 81.31 99 PRO B N 1
ATOM 1790 C CA . PRO B 1 99 ? -16.125 -6.281 5.598 1 81.31 99 PRO B CA 1
ATOM 1791 C C . PRO B 1 99 ? -15.703 -5.105 4.719 1 81.31 99 PRO B C 1
ATOM 1793 O O . PRO B 1 99 ? -15.695 -3.959 5.176 1 81.31 99 PRO B O 1
ATOM 1796 N N . THR B 1 100 ? -15.273 -5.461 3.574 1 82.75 100 THR B N 1
ATOM 1797 C CA . THR B 1 100 ? -14.883 -4.461 2.588 1 82.75 100 THR B CA 1
ATOM 1798 C C . THR B 1 100 ? -15.906 -4.379 1.464 1 82.75 100 THR B C 1
ATOM 1800 O O . THR B 1 100 ? -16.562 -5.371 1.147 1 82.75 100 THR B O 1
ATOM 1803 N N . ALA B 1 101 ? -16.047 -3.174 0.876 1 83.94 101 ALA B N 1
ATOM 1804 C CA . ALA B 1 101 ? -17.047 -2.951 -0.17 1 83.94 101 ALA B CA 1
ATOM 1805 C C . ALA B 1 101 ? -16.594 -3.551 -1.497 1 83.94 101 ALA B C 1
ATOM 1807 O O . ALA B 1 101 ? -17.391 -4.137 -2.229 1 83.94 101 ALA B O 1
ATOM 1808 N N . SER B 1 102 ? -15.367 -3.344 -1.834 1 92.06 102 SER B N 1
ATOM 1809 C CA . SER B 1 102 ? -14.914 -3.871 -3.115 1 92.06 102 SER B CA 1
ATOM 1810 C C . SER B 1 102 ? -13.391 -3.938 -3.172 1 92.06 102 SER B C 1
ATOM 1812 O O . SER B 1 102 ? -12.703 -3.285 -2.381 1 92.06 102 SER B O 1
ATOM 1814 N N . TYR B 1 103 ? -12.961 -4.777 -4.094 1 93.44 103 TYR B N 1
ATOM 1815 C CA . TYR B 1 103 ? -11.555 -4.883 -4.477 1 93.44 103 TYR B CA 1
ATOM 1816 C C . TYR B 1 103 ? -11.367 -4.566 -5.957 1 93.44 103 TYR B C 1
ATOM 1818 O O . TYR B 1 103 ? -12.219 -4.906 -6.781 1 93.44 103 TYR B O 1
ATOM 1826 N N . SER B 1 104 ? -10.297 -3.895 -6.324 1 95.31 104 SER B N 1
ATOM 1827 C CA . SER B 1 104 ? -9.82 -3.76 -7.695 1 95.31 104 SER B CA 1
ATOM 1828 C C . SER B 1 104 ? -8.336 -4.078 -7.797 1 95.31 104 SER B C 1
ATOM 1830 O O . SER B 1 104 ? -7.566 -3.799 -6.871 1 95.31 104 SER B O 1
ATOM 1832 N N . PHE B 1 105 ? -7.941 -4.711 -8.906 1 95.88 105 PHE B N 1
ATOM 1833 C CA . PHE B 1 105 ? -6.535 -5.066 -9.039 1 95.88 105 PHE B CA 1
ATOM 1834 C C . PHE B 1 105 ? -6.141 -5.184 -10.508 1 95.88 105 PHE B C 1
ATOM 1836 O O . PHE B 1 105 ? -7.004 -5.328 -11.375 1 95.88 105 PHE B O 1
ATOM 1843 N N . SER B 1 106 ? -4.863 -5.047 -10.766 1 94.62 106 SER B N 1
ATOM 1844 C CA . SER B 1 106 ? -4.312 -5.156 -12.117 1 94.62 106 SER B CA 1
ATOM 1845 C C . SER B 1 106 ? -4.258 -6.609 -12.57 1 94.62 106 SER B C 1
ATOM 1847 O O . SER B 1 106 ? -4.344 -7.527 -11.758 1 94.62 106 SER B O 1
ATOM 1849 N N . PRO B 1 107 ? -4.203 -6.859 -13.859 1 92.19 107 PRO B N 1
ATOM 1850 C CA . PRO B 1 107 ? -4.176 -8.234 -14.367 1 92.19 107 PRO B CA 1
ATOM 1851 C C . PRO B 1 107 ? -2.953 -9.016 -13.891 1 92.19 107 PRO B C 1
ATOM 1853 O O . PRO B 1 107 ? -1.908 -8.422 -13.609 1 92.19 107 PRO B O 1
ATOM 1856 N N . PHE B 1 108 ? -3.141 -10.312 -13.883 1 94.25 108 PHE B N 1
ATOM 1857 C CA . PHE B 1 108 ? -2.045 -11.219 -13.555 1 94.25 108 PHE B CA 1
ATOM 1858 C C . PHE B 1 108 ? -1.121 -11.414 -14.75 1 94.25 108 PHE B C 1
ATOM 1860 O O . PHE B 1 108 ? -1.442 -10.992 -15.867 1 94.25 108 PHE B O 1
ATOM 1867 N N . GLY B 1 109 ? 0.086 -12.031 -14.477 1 93.38 109 GLY B N 1
ATOM 1868 C CA . GLY B 1 109 ? 0.984 -12.414 -15.555 1 93.38 109 GLY B CA 1
ATOM 1869 C C . GLY B 1 109 ? 2.098 -11.414 -15.789 1 93.38 109 GLY B C 1
ATOM 1870 O O . GLY B 1 109 ? 2.916 -11.586 -16.688 1 93.38 109 GLY B O 1
ATOM 1871 N N . SER B 1 110 ? 2.107 -10.352 -15.062 1 94.56 110 SER B N 1
ATOM 1872 C CA . SER B 1 110 ? 3.162 -9.352 -15.133 1 94.56 110 SER B CA 1
ATOM 1873 C C . SER B 1 110 ? 3.945 -9.266 -13.828 1 94.56 110 SER B C 1
ATOM 1875 O O . SER B 1 110 ? 3.664 -10.008 -12.883 1 94.56 110 SER B O 1
ATOM 1877 N N . ASN B 1 111 ? 4.988 -8.406 -13.883 1 96.12 111 ASN B N 1
ATOM 1878 C CA . ASN B 1 111 ? 5.77 -8.211 -12.664 1 96.12 111 ASN B CA 1
ATOM 1879 C C . ASN B 1 111 ? 5.266 -7.023 -11.852 1 96.12 111 ASN B C 1
ATOM 1881 O O . ASN B 1 111 ? 5.965 -6.531 -10.969 1 96.12 111 ASN B O 1
ATOM 1885 N N . LEU B 1 112 ? 4.09 -6.547 -12.219 1 96 112 LEU B N 1
ATOM 1886 C CA . LEU B 1 112 ? 3.443 -5.418 -11.555 1 96 112 LEU B CA 1
ATOM 1887 C C . LEU B 1 112 ? 2.037 -5.789 -11.102 1 96 112 LEU B C 1
ATOM 1889 O O . LEU B 1 112 ? 1.285 -6.426 -11.844 1 96 112 LEU B O 1
ATOM 1893 N N . MET B 1 113 ? 1.713 -5.492 -9.852 1 97 113 MET B N 1
ATOM 1894 C CA . MET B 1 113 ? 0.375 -5.703 -9.312 1 97 113 MET B CA 1
ATOM 1895 C C . MET B 1 113 ? -0.054 -4.527 -8.445 1 97 113 MET B C 1
ATOM 1897 O O . MET B 1 113 ? 0.677 -4.117 -7.539 1 97 113 MET B O 1
ATOM 1901 N N . GLU B 1 114 ? -1.136 -3.953 -8.758 1 96.94 114 GLU B N 1
ATOM 1902 C CA . GLU B 1 114 ? -1.805 -2.955 -7.93 1 96.94 114 GLU B CA 1
ATOM 1903 C C . GLU B 1 114 ? -3.135 -3.48 -7.398 1 96.94 114 GLU B C 1
ATOM 1905 O O . GLU B 1 114 ? -3.93 -4.047 -8.148 1 96.94 114 GLU B O 1
ATOM 1910 N N . VAL B 1 115 ? -3.326 -3.346 -6.113 1 97.31 115 VAL B N 1
ATOM 1911 C CA . VAL B 1 115 ? -4.559 -3.758 -5.453 1 97.31 115 VAL B CA 1
ATOM 1912 C C . VAL B 1 115 ? -5.164 -2.572 -4.703 1 97.31 115 VAL B C 1
ATOM 1914 O O . VAL B 1 115 ? -4.457 -1.852 -3.994 1 97.31 115 VAL B O 1
ATOM 1917 N N . THR B 1 116 ? -6.434 -2.348 -4.879 1 97.19 116 THR B N 1
ATOM 1918 C CA . THR B 1 116 ? -7.145 -1.297 -4.156 1 97.19 116 THR B CA 1
ATOM 1919 C C . THR B 1 116 ? -8.344 -1.869 -3.412 1 97.19 116 THR B C 1
ATOM 1921 O O . THR B 1 116 ? -9.078 -2.701 -3.953 1 97.19 116 THR B O 1
ATOM 1924 N N . ILE B 1 117 ? -8.5 -1.42 -2.189 1 95.62 117 ILE B N 1
ATOM 1925 C CA . ILE B 1 117 ? -9.625 -1.8 -1.337 1 95.62 117 ILE B CA 1
ATOM 1926 C C . ILE B 1 117 ? -10.508 -0.582 -1.07 1 95.62 117 ILE B C 1
ATOM 1928 O O . ILE B 1 117 ? -10.008 0.496 -0.743 1 95.62 117 ILE B O 1
ATOM 1932 N N . GLN B 1 118 ? -11.742 -0.772 -1.212 1 94.44 118 GLN B N 1
ATOM 1933 C CA . GLN B 1 118 ? -12.711 0.276 -0.906 1 94.44 118 GLN B CA 1
ATOM 1934 C C . GLN B 1 118 ? -13.578 -0.106 0.292 1 94.44 118 GLN B C 1
ATOM 1936 O O . GLN B 1 118 ? -14.117 -1.214 0.349 1 94.44 118 GLN B O 1
ATOM 1941 N N . SER B 1 119 ? -13.711 0.796 1.188 1 92.44 119 SER B N 1
ATOM 1942 C CA . SER B 1 119 ? -14.531 0.535 2.363 1 92.44 119 SER B CA 1
ATOM 1943 C C . SER B 1 119 ? -16.016 0.711 2.049 1 92.44 119 SER B C 1
ATOM 1945 O O . SER B 1 119 ? -16.375 1.368 1.068 1 92.44 119 SER B O 1
ATOM 1947 N N . HIS B 1 120 ? -16.812 0.07 2.859 1 91.06 120 HIS B N 1
ATOM 1948 C CA . HIS B 1 120 ? -18.188 0.547 2.949 1 91.06 120 HIS B CA 1
ATOM 1949 C C . HIS B 1 120 ? -18.25 1.93 3.59 1 91.06 120 HIS B C 1
ATOM 1951 O O . HIS B 1 120 ? -17.281 2.381 4.199 1 91.06 120 HIS B O 1
ATOM 1957 N N . LEU B 1 121 ? -19.422 2.551 3.381 1 90.94 121 LEU B N 1
ATOM 1958 C CA . LEU B 1 121 ? -19.641 3.867 3.967 1 90.94 121 LEU B CA 1
ATOM 1959 C C . LEU B 1 121 ? -19.438 3.834 5.477 1 90.94 121 LEU B C 1
ATOM 1961 O O . LEU B 1 121 ? -20.094 3.062 6.184 1 90.94 121 LEU B O 1
ATOM 1965 N N . GLY B 1 122 ? -18.469 4.68 5.93 1 90.94 122 GLY B N 1
ATOM 1966 C CA . GLY B 1 122 ? -18.266 4.863 7.359 1 90.94 122 GLY B CA 1
ATOM 1967 C C . GLY B 1 122 ? -17.484 3.736 8 1 90.94 122 GLY B C 1
ATOM 1968 O O . GLY B 1 122 ? -17.297 3.715 9.227 1 90.94 122 GLY B O 1
ATOM 1969 N N . ASN B 1 123 ? -17.016 2.721 7.297 1 91.69 123 ASN B N 1
ATOM 1970 C CA . ASN B 1 123 ? -16.328 1.578 7.871 1 91.69 123 ASN B CA 1
ATOM 1971 C C . ASN B 1 123 ? -14.805 1.764 7.816 1 91.69 123 ASN B C 1
ATOM 1973 O O . ASN B 1 123 ? -14.289 2.422 6.91 1 91.69 123 ASN B O 1
ATOM 1977 N N . ARG B 1 124 ? -14.109 1.195 8.734 1 94.19 124 ARG B N 1
ATOM 1978 C CA . ARG B 1 124 ? -12.656 1.059 8.734 1 94.19 124 ARG B CA 1
ATOM 1979 C C . ARG B 1 124 ? -12.203 0.07 7.664 1 94.19 124 ARG B C 1
ATOM 1981 O O . ARG B 1 124 ? -12.977 -0.783 7.227 1 94.19 124 ARG B O 1
ATOM 1988 N N . ILE B 1 125 ? -11.07 0.284 7.18 1 94.19 125 ILE B N 1
ATOM 1989 C CA . ILE B 1 125 ? -10.375 -0.77 6.449 1 94.19 125 ILE B CA 1
ATOM 1990 C C . ILE B 1 125 ? -9.219 -1.296 7.285 1 94.19 125 ILE B C 1
ATOM 1992 O O . ILE B 1 125 ? -8.383 -0.52 7.766 1 94.19 125 ILE B O 1
ATOM 1996 N N . TYR B 1 126 ? -9.195 -2.584 7.527 1 95.62 126 TYR B N 1
ATOM 1997 C CA . TYR B 1 126 ? -8.055 -3.285 8.109 1 95.62 126 TYR B CA 1
ATOM 1998 C C . TYR B 1 126 ? -7.832 -4.625 7.414 1 95.62 126 TYR B C 1
ATOM 2000 O O . TYR B 1 126 ? -8.57 -5.586 7.656 1 95.62 126 TYR B O 1
ATOM 2008 N N . SER B 1 127 ? -6.824 -4.621 6.582 1 94.81 127 SER B N 1
ATOM 2009 C CA . SER B 1 127 ? -6.629 -5.789 5.73 1 94.81 127 SER B CA 1
ATOM 2010 C C . SER B 1 127 ? -5.145 -6.078 5.527 1 94.81 127 SER B C 1
ATOM 2012 O O . SER B 1 127 ? -4.328 -5.156 5.473 1 94.81 127 SER B O 1
ATOM 2014 N N . THR B 1 128 ? -4.879 -7.32 5.418 1 96.12 128 THR B N 1
ATOM 2015 C CA . THR B 1 128 ? -3.553 -7.77 5 1 96.12 128 THR B CA 1
ATOM 2016 C C . THR B 1 128 ? -3.584 -8.289 3.566 1 96.12 128 THR B C 1
ATOM 2018 O O . THR B 1 128 ? -4.32 -9.227 3.254 1 96.12 128 THR B O 1
ATOM 2021 N N . VAL B 1 129 ? -2.807 -7.629 2.699 1 97 129 VAL B N 1
ATOM 2022 C CA . VAL B 1 129 ? -2.688 -8.055 1.309 1 97 129 VAL B CA 1
ATOM 2023 C C . VAL B 1 129 ? -1.34 -8.734 1.089 1 97 129 VAL B C 1
ATOM 2025 O O . VAL B 1 129 ? -0.291 -8.164 1.394 1 97 129 VAL B O 1
ATOM 2028 N N . THR B 1 130 ? -1.418 -9.906 0.522 1 96.69 130 THR B N 1
ATOM 2029 C CA . THR B 1 130 ? -0.194 -10.617 0.172 1 96.69 130 THR B CA 1
ATOM 2030 C C . THR B 1 130 ? -0.171 -10.953 -1.315 1 96.69 130 THR B C 1
ATOM 2032 O O . THR B 1 130 ? -1.146 -11.492 -1.852 1 96.69 130 THR B O 1
ATOM 2035 N N . ILE B 1 131 ? 0.926 -10.609 -1.94 1 97 131 ILE B N 1
ATOM 2036 C CA . ILE B 1 131 ? 1.112 -10.898 -3.359 1 97 131 ILE B CA 1
ATOM 2037 C C . ILE B 1 131 ? 2.115 -12.039 -3.529 1 97 131 ILE B C 1
ATOM 2039 O O . ILE B 1 131 ? 3.148 -12.07 -2.855 1 97 131 ILE B O 1
ATOM 2043 N N . TYR B 1 132 ? 1.731 -12.906 -4.457 1 95.38 132 TYR B N 1
ATOM 2044 C CA . TYR B 1 132 ? 2.551 -14.078 -4.738 1 95.38 132 TYR B CA 1
ATOM 2045 C C . TYR B 1 132 ? 2.898 -14.156 -6.223 1 95.38 132 TYR B C 1
ATOM 2047 O O . TYR B 1 132 ? 2.172 -13.625 -7.062 1 95.38 132 TYR B O 1
ATOM 2055 N N . GLY B 1 133 ? 3.951 -14.867 -6.41 1 95.12 133 GLY B N 1
ATOM 2056 C CA . GLY B 1 133 ? 4.348 -15.102 -7.789 1 95.12 133 GLY B CA 1
ATOM 2057 C C . GLY B 1 133 ? 5.445 -16.141 -7.926 1 95.12 133 GLY B C 1
ATOM 2058 O O . GLY B 1 133 ? 5.688 -16.922 -7 1 95.12 133 GLY B O 1
ATOM 2059 N N . VAL B 1 134 ? 5.891 -16.25 -9.188 1 93.31 134 VAL B N 1
ATOM 2060 C CA . VAL B 1 134 ? 7.008 -17.141 -9.492 1 93.31 134 VAL B CA 1
ATOM 2061 C C . VAL B 1 134 ? 8.203 -16.328 -9.984 1 93.31 134 VAL B C 1
ATOM 2063 O O . VAL B 1 134 ? 8.023 -15.273 -10.602 1 93.31 134 VAL B O 1
ATOM 2066 N N . ILE B 1 135 ? 9.344 -16.719 -9.578 1 88.31 135 ILE B N 1
ATOM 2067 C CA . ILE B 1 135 ? 10.57 -16.125 -10.086 1 88.31 135 ILE B CA 1
ATOM 2068 C C . ILE B 1 135 ? 11.156 -17.016 -11.188 1 88.31 135 ILE B C 1
ATOM 2070 O O . ILE B 1 135 ? 11.516 -18.172 -10.945 1 88.31 135 ILE B O 1
ATOM 2074 N N . LEU B 1 136 ? 11.172 -16.422 -12.336 1 85 136 LEU B N 1
ATOM 2075 C CA . LEU B 1 136 ? 11.656 -17.188 -13.477 1 85 136 LEU B CA 1
ATOM 2076 C C . LEU B 1 136 ? 13.172 -17.281 -13.477 1 85 136 LEU B C 1
ATOM 2078 O O . LEU B 1 136 ? 13.859 -16.312 -13.109 1 85 136 LEU B O 1
ATOM 2082 N N . ASN B 1 137 ? 13.711 -18.5 -13.258 1 70.88 137 ASN B N 1
ATOM 2083 C CA . ASN B 1 137 ? 15.148 -18.75 -13.32 1 70.88 137 ASN B CA 1
ATOM 2084 C C . ASN B 1 137 ? 15.742 -18.25 -14.641 1 70.88 137 ASN B C 1
ATOM 2086 O O . ASN B 1 137 ? 15.195 -18.516 -15.711 1 70.88 137 ASN B O 1
ATOM 2090 N N . LYS B 1 138 ? 16.531 -17.141 -14.586 1 51.66 138 LYS B N 1
ATOM 2091 C CA . LYS B 1 138 ? 17.375 -16.969 -15.766 1 51.66 138 LYS B CA 1
ATOM 2092 C C . LYS B 1 138 ? 18.484 -18.031 -15.812 1 51.66 138 LYS B C 1
ATOM 2094 O O . LYS B 1 138 ? 18.953 -18.469 -14.766 1 51.66 138 LYS B O 1
#

Nearest PDB structures (foldseek):
  1pm4-assembly1_C  TM=2.662E-01  e=4.575E+00  Yersinia pseudotuberculosis
  3df0-assembly1_A  TM=1.635E-01  e=9.714E+00  Rattus norvegicus

Foldseek 3Di:
DPPPPPPPPPPPPQDKDKEFDPPDPCPLAFWKWKDFPVRNNTDTDDPVVVVVCCVVKPWPDKDWDKDAFDAQDKDKDKDKFADDQQKWWTMKMKTWNDDFGMKMWGHGGGRIMMIMTMHDHRHITTMMMIIITDGHDD/DPPPPPPPPPPPPQPKDKEFDPPDPCPLAFWKWKDFPVRN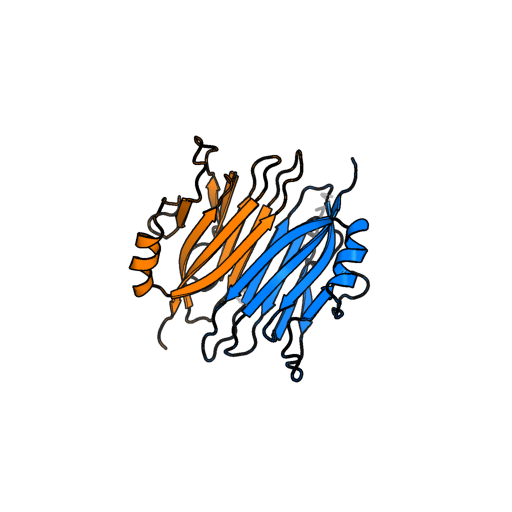NTDTDDPVVVVVCCVVKPWDDKDWDKDAFDAQDKDKDKDKFADDQQKWWTMKMKTWNDDFGMKIWGHGGGRIMMIMTMHDHRHITTMMMIIITDGHDD

Sequence (276 aa):
MRSFIIITVLSALAACYGVAVPPSEEVYGGYTLLFDDISPEGRIVSSAELNAGSDRWVKLSESILDVPAVPGHVQRIGTKYEGDASVVITRWSVTSDVPTASYSFSPFGSNLMEVTIQSHLGNRIYSTVTIYGVILNKMRSFIIITVLSALAACYGVAVPPSEEVYGGYTLLFDDISPEGRIVSS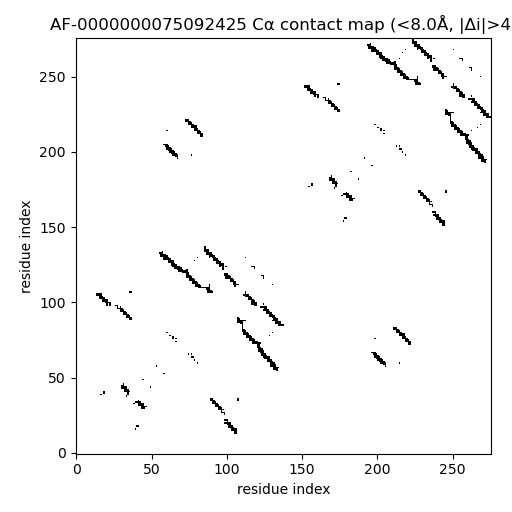AELNAGSDRWVKLSESILDVPAVPGHVQRIGTKYEGDASVVITRWSVTSDVPTASYSFSPFGSNLMEVTIQSHLGNRIYSTVTIYGVILNK

Radius of gyration: 20.32 Å; Cα contacts (8 Å, |Δi|>4): 662; chains: 2; bounding box: 50×56×70 Å

Secondary structure (DSSP, 8-state):
----------------EEEE----S---S-EEEEEESS-TT-EEE-HHHHHHGGGTSEEEEEEEEEE---TT---EEEEEEE--TTEEEEEEEEEESS-EEEEEEPPSSSSEEEEEEEEPTT--EEEEEEEEEEE---/----------------EEEE----S---S-EEEEEESS-TT-EEE-HHHHHHGGGTSEEEEEEEEEE---TT---EEEEEEE--TTEEEEEEEEEESS-EEEEEEPPSSSSEEEEEEEEPTT--EEEEEEEEEEE---

Organism: Spodoptera litura (NCBI:txid69820)